Protein AF-A0A9D6DYD3-F1 (afdb_monomer)

Foldseek 3Di:
DPPPPPVVVVVVVVVVVVVVVVVVVVVVVVVVVVVVVVVVVVVVVQQVVQQVVLVVVVVVCVVVVPPPVQPDWDWDQDPPPDPDHWTKIKHKHWDPCQVVDPKTKIKIKMKIFGPVPTDIDIDIDIDIHDDPLQAQEEEAAQADPVPRHGNEQAFPAEGDGEAEYQAAHHFEADPPDPTQGYAYAAAYEYLAQYHHYPPDDDPDQVSQCSHYVVTPVSYYYNDDDDDDDPWCVVLVCQQQVPPDDDPDFDWDFHDDVQAGRHAIEGEEEWAWEWEADPNWIWIWIADPNWTWIWTQDVPQQKIWIDTPPDDIRIHHHDHPQRHEYQAENPEYAYEDDDEHEYYYTPPYYYDHDYHYNDPRYHYDD

pLDDT: mean 86.19, std 13.67, range [32.03, 98.31]

Mean predicted aligned error: 11.52 Å

Nearest PDB structures (foldseek):
  6yft-assembly1_AA  TM=3.800E-01  e=4.362E-01  Wenzhou levi-like virus 1
  3r0q-assembly1_C  TM=5.651E-01  e=3.932E+00  Arabidopsis thaliana
  3oml-assembly1_A  TM=2.663E-01  e=8.046E+00  Drosophila melanogaster

Structure (mmCIF, N/CA/C/O backbone):
data_AF-A0A9D6DYD3-F1
#
_entry.id   AF-A0A9D6DYD3-F1
#
loop_
_atom_site.group_PDB
_atom_site.id
_atom_site.type_symbol
_atom_site.label_atom_id
_atom_site.label_alt_id
_atom_site.label_comp_id
_atom_site.label_asym_id
_atom_site.label_entity_id
_atom_site.label_seq_id
_atom_site.pdbx_PDB_ins_code
_atom_site.Cartn_x
_atom_site.Cartn_y
_atom_site.Cartn_z
_atom_site.occupancy
_atom_site.B_iso_or_equiv
_atom_site.auth_seq_id
_atom_site.auth_comp_id
_atom_site.auth_asym_id
_atom_site.auth_atom_id
_atom_site.pdbx_PDB_model_num
ATOM 1 N N . MET A 1 1 ? 63.081 -18.145 -78.592 1.00 51.84 1 MET A N 1
ATOM 2 C CA . MET A 1 1 ? 61.707 -18.205 -78.031 1.00 51.84 1 MET A CA 1
ATOM 3 C C . MET A 1 1 ? 61.494 -17.447 -76.698 1.00 51.84 1 MET A C 1
ATOM 5 O O . MET A 1 1 ? 60.488 -17.672 -76.048 1.00 51.84 1 MET A O 1
ATOM 9 N N . ARG A 1 2 ? 62.343 -16.480 -76.288 1.00 52.31 2 ARG A N 1
ATOM 10 C CA . ARG A 1 2 ? 62.168 -15.724 -75.015 1.00 52.31 2 ARG A CA 1
ATOM 11 C C . ARG A 1 2 ? 61.534 -14.319 -75.136 1.00 52.31 2 ARG A C 1
ATOM 13 O O . ARG A 1 2 ? 61.385 -13.642 -74.126 1.00 52.31 2 ARG A O 1
ATOM 20 N N . ARG A 1 3 ? 61.157 -13.859 -76.340 1.00 52.69 3 ARG A N 1
ATOM 21 C CA . ARG A 1 3 ? 60.608 -12.498 -76.565 1.00 52.69 3 ARG A CA 1
ATOM 22 C C . ARG A 1 3 ? 59.071 -12.407 -76.628 1.00 52.69 3 ARG A C 1
ATOM 24 O O . ARG A 1 3 ? 58.560 -11.306 -76.489 1.00 52.69 3 ARG A O 1
ATOM 31 N N . ALA A 1 4 ? 58.341 -13.521 -76.747 1.00 56.47 4 ALA A N 1
ATOM 32 C CA . ALA A 1 4 ? 56.879 -13.506 -76.918 1.00 56.47 4 ALA A CA 1
ATOM 33 C C . ALA A 1 4 ? 56.065 -13.385 -75.606 1.00 56.47 4 ALA A C 1
ATOM 35 O O . ALA A 1 4 ? 54.908 -12.991 -75.648 1.00 56.47 4 ALA A O 1
ATOM 36 N N . ASN A 1 5 ? 56.666 -13.633 -74.432 1.00 57.38 5 ASN A N 1
ATOM 37 C CA . ASN A 1 5 ? 55.932 -13.667 -73.151 1.00 57.38 5 ASN A CA 1
ATOM 38 C C . ASN A 1 5 ? 55.991 -12.358 -72.337 1.00 57.38 5 ASN A C 1
ATOM 40 O O . ASN A 1 5 ? 55.500 -12.314 -71.214 1.00 57.38 5 ASN A O 1
ATOM 44 N N . ARG A 1 6 ? 56.607 -11.284 -72.856 1.00 64.19 6 ARG A N 1
ATOM 45 C CA . ARG A 1 6 ? 56.750 -10.017 -72.105 1.00 64.19 6 ARG A CA 1
ATOM 46 C C . ARG A 1 6 ? 55.522 -9.099 -72.194 1.00 64.19 6 ARG A C 1
ATOM 48 O O . ARG A 1 6 ? 55.329 -8.290 -71.298 1.00 64.19 6 ARG A O 1
ATOM 55 N N . GLY A 1 7 ? 54.682 -9.244 -73.224 1.00 74.00 7 GLY A N 1
ATOM 56 C CA . GLY A 1 7 ? 53.464 -8.435 -73.393 1.00 74.00 7 GLY A CA 1
ATOM 57 C C . GLY A 1 7 ? 52.257 -8.935 -72.590 1.00 74.00 7 GLY A C 1
ATOM 58 O O . GLY A 1 7 ? 51.446 -8.134 -72.135 1.00 74.00 7 GLY A O 1
ATOM 59 N N . SER A 1 8 ? 52.153 -10.248 -72.352 1.00 86.06 8 SER A N 1
ATOM 60 C CA . SER A 1 8 ? 51.025 -10.827 -71.610 1.00 86.06 8 SER A CA 1
ATOM 61 C C . SER A 1 8 ? 51.066 -10.489 -70.118 1.00 86.06 8 SER A C 1
ATOM 63 O O . SER A 1 8 ? 50.013 -10.267 -69.529 1.00 86.06 8 SER A O 1
ATOM 65 N N . ALA A 1 9 ? 52.253 -10.378 -69.511 1.00 86.00 9 ALA A N 1
ATOM 66 C CA . ALA A 1 9 ? 52.404 -10.056 -68.089 1.00 86.00 9 ALA A CA 1
ATOM 67 C C . ALA A 1 9 ? 51.762 -8.707 -67.705 1.00 86.00 9 ALA A C 1
ATOM 69 O O . ALA A 1 9 ? 51.081 -8.620 -66.685 1.00 86.00 9 ALA A O 1
ATOM 70 N N . LEU A 1 10 ? 51.907 -7.682 -68.556 1.00 87.38 10 LEU A N 1
ATOM 71 C CA . LEU A 1 10 ? 51.294 -6.367 -68.347 1.00 87.38 10 LEU A CA 1
ATOM 72 C C . LEU A 1 10 ? 49.760 -6.458 -68.356 1.00 87.38 10 LEU A C 1
ATOM 74 O O . LEU A 1 10 ? 49.106 -5.938 -67.455 1.00 87.38 10 LEU A O 1
ATOM 78 N N . LEU A 1 11 ? 49.183 -7.169 -69.329 1.00 90.94 11 LEU A N 1
ATOM 79 C CA . LEU A 1 11 ? 47.730 -7.334 -69.437 1.00 90.94 11 LEU A CA 1
ATOM 80 C C . LEU A 1 11 ? 47.145 -8.074 -68.229 1.00 90.94 11 LEU A C 1
ATOM 82 O O . LEU A 1 11 ? 46.132 -7.642 -67.689 1.00 90.94 11 LEU A O 1
ATOM 86 N N . HIS A 1 12 ? 47.809 -9.132 -67.754 1.00 92.81 12 HIS A N 1
ATOM 87 C CA . HIS A 1 12 ? 47.370 -9.848 -66.553 1.00 92.81 12 HIS A CA 1
ATOM 88 C C . HIS A 1 12 ? 47.470 -8.963 -65.304 1.00 92.81 12 HIS A C 1
ATOM 90 O O . HIS A 1 12 ? 46.555 -8.975 -64.485 1.00 92.81 12 HIS A O 1
ATOM 96 N N . SER A 1 13 ? 48.525 -8.146 -65.177 1.00 94.56 13 SER A N 1
ATOM 97 C CA . SER A 1 13 ? 48.641 -7.199 -64.060 1.00 94.56 13 SER A CA 1
ATOM 98 C C . SER A 1 13 ? 47.564 -6.110 -64.082 1.00 94.56 13 SER A C 1
ATOM 100 O O . SER A 1 13 ? 47.011 -5.795 -63.034 1.00 94.56 13 SER A O 1
ATOM 102 N N . LEU A 1 14 ? 47.206 -5.585 -65.260 1.00 95.69 14 LEU A N 1
ATOM 103 C CA . LEU A 1 14 ? 46.142 -4.586 -65.405 1.00 95.69 14 LEU A CA 1
ATOM 104 C C . LEU A 1 14 ? 44.760 -5.174 -65.110 1.00 95.69 14 LEU A C 1
ATOM 106 O O . LEU A 1 14 ? 43.967 -4.537 -64.421 1.00 95.69 14 LEU A O 1
ATOM 110 N N . LEU A 1 15 ? 44.482 -6.396 -65.577 1.00 96.44 15 LEU A N 1
ATOM 111 C CA . LEU A 1 15 ? 43.237 -7.102 -65.264 1.00 96.44 15 LEU A CA 1
ATOM 112 C C . LEU A 1 15 ? 43.120 -7.400 -63.766 1.00 96.44 15 LEU A C 1
ATOM 114 O O . LEU A 1 15 ? 42.065 -7.169 -63.181 1.00 96.44 15 LEU A O 1
ATOM 118 N N . LEU A 1 16 ? 44.204 -7.860 -63.135 1.00 96.94 16 LEU A N 1
ATOM 119 C CA . LEU A 1 16 ? 44.228 -8.134 -61.699 1.00 96.94 16 LEU A CA 1
ATOM 120 C C . LEU A 1 16 ? 44.066 -6.849 -60.876 1.00 96.94 16 LEU A C 1
ATOM 122 O O . LEU A 1 16 ? 43.304 -6.839 -59.913 1.00 96.94 16 LEU A O 1
ATOM 126 N N . LEU A 1 17 ? 44.715 -5.753 -61.280 1.00 97.81 17 LEU A N 1
ATOM 127 C CA . LEU A 1 17 ? 44.546 -4.446 -60.645 1.00 97.81 17 LEU A CA 1
ATOM 128 C C . LEU A 1 17 ? 43.106 -3.934 -60.792 1.00 97.81 17 LEU A C 1
ATOM 130 O O . LEU A 1 17 ? 42.517 -3.480 -59.815 1.00 97.81 17 LEU A O 1
ATOM 134 N N . GLY A 1 18 ? 42.519 -4.049 -61.986 1.00 97.56 18 GLY A N 1
ATOM 135 C CA . GLY A 1 18 ? 41.127 -3.677 -62.238 1.00 97.56 18 GLY A CA 1
ATOM 136 C C . GLY A 1 18 ? 40.142 -4.490 -61.396 1.00 97.56 18 GLY A C 1
ATOM 137 O O . GLY A 1 18 ? 39.242 -3.919 -60.783 1.00 97.56 18 GLY A O 1
ATOM 138 N N . ALA A 1 19 ? 40.349 -5.806 -61.291 1.00 97.00 19 ALA A N 1
ATOM 139 C CA . ALA A 1 19 ? 39.544 -6.674 -60.436 1.00 97.00 19 ALA A CA 1
ATOM 140 C C . ALA A 1 19 ? 39.676 -6.298 -58.950 1.00 97.00 19 ALA A C 1
ATOM 142 O O . ALA A 1 19 ? 38.674 -6.216 -58.243 1.00 97.00 19 ALA A O 1
ATOM 143 N N . LEU A 1 20 ? 40.891 -6.001 -58.480 1.00 97.75 20 LEU A N 1
ATOM 144 C CA . LEU A 1 20 ? 41.142 -5.609 -57.092 1.00 97.75 20 LEU A CA 1
ATOM 145 C C . LEU A 1 20 ? 40.510 -4.250 -56.752 1.00 97.75 20 LEU A C 1
ATOM 147 O O . LEU A 1 20 ? 39.930 -4.093 -55.675 1.00 97.75 20 LEU A O 1
ATOM 151 N N . LEU A 1 21 ? 40.546 -3.292 -57.681 1.00 98.00 21 LEU A N 1
ATOM 152 C CA . LEU A 1 21 ? 39.842 -2.014 -57.547 1.00 98.00 21 LEU A CA 1
ATOM 153 C C . LEU A 1 21 ? 38.321 -2.209 -57.505 1.00 98.00 21 LEU A C 1
ATOM 155 O O . LEU A 1 21 ? 37.663 -1.612 -56.655 1.00 98.00 21 LEU A O 1
ATOM 159 N N . ALA A 1 22 ? 37.766 -3.073 -58.359 1.00 97.00 22 ALA A N 1
ATOM 160 C CA . ALA A 1 22 ? 36.333 -3.368 -58.370 1.00 97.00 22 ALA A CA 1
ATOM 161 C C . ALA A 1 22 ? 35.865 -4.026 -57.061 1.00 97.00 22 ALA A C 1
ATOM 163 O O . ALA A 1 22 ? 34.848 -3.617 -56.502 1.00 97.00 22 ALA A O 1
ATOM 164 N N . VAL A 1 23 ? 36.630 -4.987 -56.528 1.00 97.62 23 VAL A N 1
ATOM 165 C CA . VAL A 1 23 ? 36.341 -5.616 -55.227 1.00 97.62 23 VAL A CA 1
ATOM 166 C C . VAL A 1 23 ? 36.430 -4.593 -54.096 1.00 97.62 23 VAL A C 1
ATOM 168 O O . VAL A 1 23 ? 35.541 -4.549 -53.252 1.00 97.62 23 VAL A O 1
ATOM 171 N N . THR A 1 24 ? 37.448 -3.727 -54.100 1.00 97.19 24 THR A N 1
ATOM 172 C CA . THR A 1 24 ? 37.604 -2.668 -53.085 1.00 97.19 24 THR A CA 1
ATOM 173 C C . THR A 1 24 ? 36.451 -1.660 -53.130 1.00 97.19 24 THR A C 1
ATOM 175 O O . THR A 1 24 ? 35.945 -1.242 -52.092 1.00 97.19 24 THR A O 1
ATOM 178 N N . ALA A 1 25 ? 35.990 -1.285 -54.326 1.00 96.88 25 ALA A N 1
ATOM 179 C CA . ALA A 1 25 ? 34.830 -0.412 -54.481 1.00 96.88 25 ALA A CA 1
ATOM 180 C C . ALA A 1 25 ? 33.539 -1.093 -53.994 1.00 96.88 25 ALA A C 1
ATOM 182 O O . ALA A 1 25 ? 32.741 -0.464 -53.299 1.00 96.88 25 ALA A O 1
ATOM 183 N N . ALA A 1 26 ? 33.356 -2.380 -54.305 1.00 96.56 26 ALA A N 1
ATOM 184 C CA . ALA A 1 26 ? 32.200 -3.156 -53.865 1.00 96.56 26 ALA A CA 1
ATOM 185 C C . ALA A 1 26 ? 32.157 -3.326 -52.337 1.00 96.56 26 ALA A C 1
ATOM 187 O O . ALA A 1 26 ? 31.097 -3.157 -51.737 1.00 96.56 26 ALA A O 1
ATOM 188 N N . THR A 1 27 ? 33.291 -3.597 -51.682 1.00 96.38 27 THR A N 1
ATOM 189 C CA . THR A 1 27 ? 33.343 -3.699 -50.214 1.00 96.38 27 THR A CA 1
ATOM 190 C C . THR A 1 27 ? 33.077 -2.352 -49.549 1.00 96.38 27 THR A C 1
ATOM 192 O O . THR A 1 27 ? 32.283 -2.286 -48.611 1.00 96.38 27 THR A O 1
ATOM 195 N N . LEU A 1 28 ? 33.650 -1.258 -50.062 1.00 96.19 28 LEU A N 1
ATOM 196 C CA . LEU A 1 28 ? 33.387 0.088 -49.543 1.00 96.19 28 LEU A CA 1
ATOM 197 C C . LEU A 1 28 ? 31.901 0.470 -49.672 1.00 96.19 28 LEU A C 1
ATOM 199 O O . LEU A 1 28 ? 31.337 1.071 -48.755 1.00 96.19 28 LEU A O 1
ATOM 203 N N . ALA A 1 29 ? 31.261 0.075 -50.777 1.00 94.25 29 ALA A N 1
ATOM 204 C CA . ALA A 1 29 ? 29.841 0.313 -51.019 1.00 94.25 29 ALA A CA 1
ATOM 205 C C . ALA A 1 29 ? 28.920 -0.411 -50.019 1.00 94.25 29 ALA A C 1
ATOM 207 O O . ALA A 1 29 ? 27.820 0.075 -49.768 1.00 94.25 29 ALA A O 1
ATOM 208 N N . VAL A 1 30 ? 29.361 -1.522 -49.416 1.00 95.94 30 VAL A N 1
ATOM 209 C CA . VAL A 1 30 ? 28.610 -2.257 -48.377 1.00 95.94 30 VAL A CA 1
ATOM 210 C C . VAL A 1 30 ? 28.913 -1.722 -46.972 1.00 95.94 30 VAL A C 1
ATOM 212 O O . VAL A 1 30 ? 27.997 -1.505 -46.177 1.00 95.94 30 VAL A O 1
ATOM 215 N N . VAL A 1 31 ? 30.181 -1.419 -46.678 1.00 96.69 31 VAL A N 1
ATOM 216 C CA . VAL A 1 31 ? 30.627 -0.992 -45.338 1.00 96.69 31 VAL A CA 1
ATOM 217 C C . VAL A 1 31 ? 30.031 0.357 -44.921 1.00 96.69 31 VAL A C 1
ATOM 219 O O . VAL A 1 31 ? 29.711 0.563 -43.747 1.00 96.69 31 VAL A O 1
ATOM 222 N N . VAL A 1 32 ? 29.869 1.303 -45.852 1.00 94.62 32 VAL A N 1
ATOM 223 C CA . VAL A 1 32 ? 29.340 2.641 -45.527 1.00 94.62 32 VAL A CA 1
ATOM 224 C C . VAL A 1 32 ? 27.874 2.579 -45.050 1.00 94.62 32 VAL A C 1
ATOM 226 O O . VAL A 1 32 ? 27.593 3.092 -43.960 1.00 94.62 32 VAL A O 1
ATOM 229 N N . PRO A 1 33 ? 26.934 1.933 -45.774 1.00 95.69 33 PRO A N 1
ATOM 230 C CA . PRO A 1 33 ? 25.573 1.707 -45.287 1.00 95.69 33 PRO A CA 1
ATOM 231 C C . PRO A 1 33 ? 25.506 0.949 -43.961 1.00 95.69 33 PRO A C 1
ATOM 233 O O . PRO A 1 33 ? 24.749 1.366 -43.083 1.00 95.69 33 PRO A O 1
ATOM 236 N N . GLU A 1 34 ? 26.311 -0.104 -43.783 1.00 95.88 34 GLU A N 1
ATOM 237 C CA . GLU A 1 34 ? 26.362 -0.867 -42.528 1.00 95.88 34 GLU A CA 1
ATOM 238 C C . GLU A 1 34 ? 26.787 0.013 -41.355 1.00 95.88 34 GLU A C 1
ATOM 240 O O . GLU A 1 34 ? 26.131 0.022 -40.313 1.00 95.88 34 GLU A O 1
ATOM 245 N N . ARG A 1 35 ? 27.823 0.843 -41.529 1.00 94.38 35 ARG A N 1
ATOM 246 C CA . ARG A 1 35 ? 28.245 1.796 -40.497 1.00 94.38 35 ARG A CA 1
ATOM 247 C C . ARG A 1 35 ? 27.122 2.768 -40.143 1.00 94.38 35 ARG A C 1
ATOM 249 O O . ARG A 1 35 ? 26.887 3.011 -38.960 1.00 94.38 35 ARG A O 1
ATOM 256 N N . HIS A 1 36 ? 26.419 3.318 -41.132 1.00 93.25 36 HIS A N 1
ATOM 257 C CA . HIS A 1 36 ? 25.292 4.220 -40.883 1.00 93.25 36 HIS A CA 1
ATOM 258 C C . HIS A 1 36 ? 24.098 3.519 -40.237 1.00 93.25 36 HIS A C 1
ATOM 260 O O . HIS A 1 36 ? 23.377 4.149 -39.462 1.00 93.25 36 HIS A O 1
ATOM 266 N N . PHE A 1 37 ? 23.863 2.248 -40.557 1.00 94.88 37 PHE A N 1
ATOM 267 C CA . PHE A 1 37 ? 22.837 1.432 -39.921 1.00 94.88 37 PHE A CA 1
ATOM 268 C C . PHE A 1 37 ? 23.185 1.183 -38.452 1.00 94.88 37 PHE A C 1
ATOM 270 O O . PHE A 1 37 ? 22.401 1.544 -37.579 1.00 94.88 37 PHE A O 1
ATOM 277 N N . VAL A 1 38 ? 24.403 0.710 -38.166 1.00 95.31 38 VAL A N 1
ATOM 278 C CA . VAL A 1 38 ? 24.894 0.474 -36.799 1.00 95.31 38 VAL A CA 1
ATOM 279 C C . VAL A 1 38 ? 24.897 1.765 -35.978 1.00 95.31 38 VAL A C 1
ATOM 281 O O . VAL A 1 38 ? 24.503 1.759 -34.814 1.00 95.31 38 VAL A O 1
ATOM 284 N N . GLN A 1 39 ? 25.305 2.896 -36.559 1.00 93.31 39 GLN A N 1
ATOM 285 C CA . GLN A 1 39 ? 25.253 4.194 -35.877 1.00 93.31 39 GLN A CA 1
ATOM 2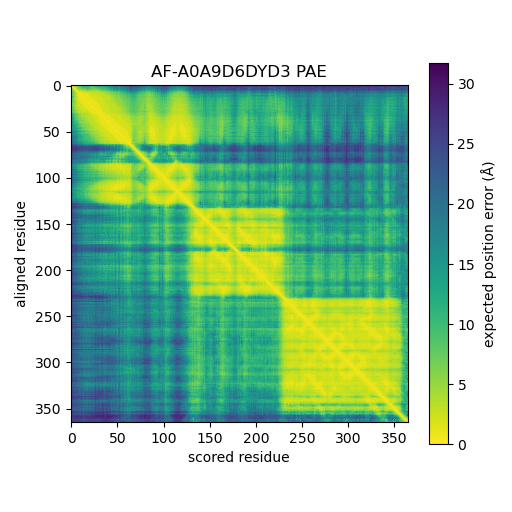86 C C . GLN A 1 39 ? 23.817 4.627 -35.563 1.00 93.31 39 GLN A C 1
ATOM 288 O O . GLN A 1 39 ? 23.559 5.097 -34.456 1.00 93.31 39 GLN A O 1
ATOM 293 N N . ARG A 1 40 ? 22.879 4.447 -36.502 1.00 94.69 40 ARG A N 1
ATOM 294 C CA . ARG A 1 40 ? 21.458 4.746 -36.277 1.00 94.69 40 ARG A CA 1
ATOM 295 C C . ARG A 1 40 ? 20.850 3.836 -35.219 1.00 94.69 40 ARG A C 1
ATOM 297 O O . ARG A 1 40 ? 20.148 4.331 -34.347 1.00 94.69 40 ARG A O 1
ATOM 304 N N . GLU A 1 41 ? 21.161 2.547 -35.246 1.00 95.69 41 GLU A N 1
ATOM 305 C CA . GLU A 1 41 ? 20.684 1.591 -34.250 1.00 95.69 41 GLU A CA 1
ATOM 306 C C . GLU A 1 41 ? 21.226 1.925 -32.853 1.00 95.69 41 GLU A C 1
ATOM 308 O O . GLU A 1 41 ? 20.461 1.981 -31.889 1.00 95.69 41 GLU A O 1
ATOM 313 N N . ARG A 1 42 ? 22.524 2.239 -32.740 1.00 94.31 42 ARG A N 1
ATOM 314 C CA . ARG A 1 42 ? 23.128 2.705 -31.481 1.00 94.31 42 ARG A CA 1
ATOM 315 C C . ARG A 1 42 ? 22.459 3.981 -30.973 1.00 94.31 42 ARG A C 1
ATOM 317 O O . ARG A 1 42 ? 22.111 4.039 -29.798 1.00 94.31 42 ARG A O 1
ATOM 324 N N . ALA A 1 43 ? 22.226 4.967 -31.841 1.00 93.75 43 ALA A N 1
ATOM 325 C CA . ALA A 1 43 ? 21.549 6.211 -31.471 1.00 93.75 43 ALA A CA 1
ATOM 326 C C . ALA A 1 43 ? 20.084 5.981 -31.049 1.00 93.75 43 ALA A C 1
ATOM 328 O O . ALA A 1 43 ? 19.610 6.580 -30.085 1.00 93.75 43 ALA A O 1
ATOM 329 N N . GLN A 1 44 ? 19.369 5.071 -31.715 1.00 94.81 44 GLN A N 1
ATOM 330 C CA . GLN A 1 44 ? 18.003 4.698 -31.345 1.00 94.81 44 GLN A CA 1
ATOM 331 C C . GLN A 1 44 ? 17.944 3.990 -29.989 1.00 94.81 44 GLN A C 1
ATOM 333 O O . GLN A 1 44 ? 17.089 4.337 -29.175 1.00 94.81 44 GLN A O 1
ATOM 338 N N . ARG A 1 45 ? 18.853 3.045 -29.716 1.00 95.06 45 ARG A N 1
ATOM 339 C CA . ARG A 1 45 ? 18.960 2.395 -28.398 1.00 95.06 45 ARG A CA 1
ATOM 340 C C . ARG A 1 45 ? 19.320 3.409 -27.310 1.00 95.06 45 ARG A C 1
ATOM 342 O O . ARG A 1 45 ? 18.679 3.426 -26.269 1.00 95.06 45 ARG A O 1
ATOM 349 N N . ALA A 1 46 ? 20.267 4.307 -27.580 1.00 93.12 46 ALA A N 1
ATOM 350 C CA . ALA A 1 46 ? 20.630 5.395 -26.673 1.00 93.12 46 ALA A CA 1
ATOM 351 C C . ALA A 1 46 ? 19.426 6.287 -26.319 1.00 93.12 46 ALA A C 1
ATOM 353 O O . ALA A 1 46 ? 19.114 6.460 -25.144 1.00 93.12 46 ALA A O 1
ATOM 354 N N . SER A 1 47 ? 18.698 6.790 -27.323 1.00 94.75 47 SER A N 1
ATOM 355 C CA . SER A 1 47 ? 17.496 7.611 -27.095 1.00 94.75 47 SER A CA 1
ATOM 356 C C . SER A 1 47 ? 16.379 6.852 -26.361 1.00 94.75 47 SER A C 1
ATOM 358 O O . SER A 1 47 ? 15.671 7.446 -25.552 1.00 94.75 47 SER A O 1
ATOM 360 N N . PHE A 1 48 ? 16.245 5.537 -26.591 1.00 96.06 48 PHE A N 1
ATOM 361 C CA . PHE A 1 48 ? 15.320 4.681 -25.845 1.00 96.06 48 PHE A CA 1
ATOM 362 C C . PHE A 1 48 ? 15.683 4.620 -24.360 1.00 96.06 48 PHE A C 1
ATOM 364 O O . PHE A 1 48 ? 14.807 4.816 -23.525 1.00 96.06 48 PHE A O 1
ATOM 371 N N . HIS A 1 49 ? 16.955 4.382 -24.028 1.00 93.06 49 HIS A N 1
ATOM 372 C CA . HIS A 1 49 ? 17.400 4.328 -22.636 1.00 93.06 49 HIS A CA 1
ATOM 373 C C . HIS A 1 49 ? 17.233 5.675 -21.927 1.00 93.06 49 HIS A C 1
ATOM 375 O O . HIS A 1 49 ? 16.725 5.693 -20.813 1.00 93.06 49 HIS A O 1
ATOM 381 N N . LEU A 1 50 ? 17.543 6.796 -22.592 1.00 92.94 50 LEU A N 1
ATOM 382 C CA . LEU A 1 50 ? 17.278 8.138 -22.052 1.00 92.94 50 LEU A CA 1
ATOM 383 C C . LEU A 1 50 ? 15.787 8.336 -21.736 1.00 92.94 50 LEU A C 1
ATOM 385 O O . LEU A 1 50 ? 15.434 8.800 -20.653 1.00 92.94 50 LEU A O 1
ATOM 389 N N . ALA A 1 51 ? 14.901 7.940 -22.656 1.00 94.69 51 ALA A N 1
ATOM 390 C CA . ALA A 1 51 ? 13.460 8.018 -22.438 1.00 94.69 51 ALA A CA 1
ATOM 391 C C . ALA A 1 51 ? 13.004 7.099 -21.290 1.00 94.69 51 ALA A C 1
ATOM 393 O O . ALA A 1 51 ? 12.213 7.521 -20.447 1.00 94.69 51 ALA A O 1
ATOM 394 N N . TRP A 1 52 ? 13.521 5.868 -21.225 1.00 94.44 52 TRP A N 1
ATOM 395 C CA . TRP A 1 52 ? 13.204 4.905 -20.167 1.00 94.44 52 TRP A CA 1
ATOM 396 C C . TRP A 1 52 ? 13.599 5.439 -18.794 1.00 94.44 52 TRP A C 1
ATOM 398 O O . TRP A 1 52 ? 12.789 5.449 -17.875 1.00 94.44 52 TRP A O 1
ATOM 408 N N . SER A 1 53 ? 14.806 5.978 -18.662 1.00 90.62 53 SER A N 1
ATOM 409 C CA . SER A 1 53 ? 15.259 6.556 -17.402 1.00 90.62 53 SER A CA 1
ATOM 410 C C . SER A 1 53 ? 14.446 7.782 -16.980 1.00 90.62 53 SER A C 1
ATOM 412 O O . SER A 1 53 ? 14.253 7.999 -15.786 1.00 90.62 53 SER A O 1
ATOM 414 N N . GLY A 1 54 ? 13.909 8.551 -17.932 1.00 89.62 54 GLY A N 1
ATOM 415 C CA . GLY A 1 54 ? 12.930 9.591 -17.621 1.00 89.62 54 GLY A CA 1
ATOM 416 C C . GLY A 1 54 ? 11.600 9.042 -17.094 1.00 89.62 54 GLY A C 1
ATOM 417 O O . GLY A 1 54 ? 11.030 9.638 -16.181 1.00 89.62 54 GLY A O 1
ATOM 418 N N . LEU A 1 55 ? 11.131 7.889 -17.596 1.00 91.38 55 LEU A N 1
ATOM 419 C CA . LEU A 1 55 ? 9.956 7.204 -17.038 1.00 91.38 55 LEU A CA 1
ATOM 420 C C . LEU A 1 55 ? 10.218 6.717 -15.610 1.00 91.38 55 LEU A C 1
ATOM 422 O O . LEU A 1 55 ? 9.404 7.002 -14.740 1.00 91.38 55 LEU A O 1
ATOM 426 N N . GLU A 1 56 ? 11.354 6.063 -15.359 1.00 88.06 56 GLU A N 1
ATOM 427 C CA . GLU A 1 56 ? 11.767 5.610 -14.017 1.00 88.06 56 GLU A CA 1
ATOM 428 C C . GLU A 1 56 ? 11.854 6.785 -13.033 1.00 88.06 56 GLU A C 1
ATOM 430 O O . GLU A 1 56 ? 11.314 6.738 -11.930 1.00 88.06 56 GLU A O 1
ATOM 435 N N . GLY A 1 57 ? 12.467 7.897 -13.452 1.00 84.56 57 GLY A N 1
ATOM 436 C CA . GLY A 1 57 ? 12.543 9.111 -12.639 1.00 84.56 57 GLY A CA 1
ATOM 437 C C . GLY A 1 57 ? 11.174 9.742 -12.359 1.00 84.56 57 GLY A C 1
ATOM 438 O O . GLY A 1 57 ? 10.959 10.278 -11.269 1.00 84.56 57 GLY A O 1
ATOM 439 N N . GLY A 1 58 ? 10.249 9.678 -13.323 1.00 84.19 58 GLY A N 1
ATOM 440 C CA . GLY A 1 58 ? 8.860 10.107 -13.151 1.00 84.19 58 GLY A CA 1
ATOM 441 C C . GLY A 1 58 ? 8.076 9.196 -12.204 1.00 84.19 58 GLY A C 1
ATOM 442 O O . GLY A 1 58 ? 7.359 9.698 -11.339 1.00 84.19 58 GLY A O 1
ATOM 443 N N . LEU A 1 59 ? 8.253 7.877 -12.320 1.00 85.69 59 LEU A N 1
ATOM 444 C CA . LEU A 1 59 ? 7.638 6.880 -11.443 1.00 85.69 59 LEU A CA 1
ATOM 445 C C . LEU A 1 59 ? 8.123 7.050 -10.001 1.00 85.69 59 LEU A C 1
ATOM 447 O O . LEU A 1 59 ? 7.307 7.223 -9.102 1.00 85.69 59 LEU A O 1
ATOM 451 N N . TYR A 1 60 ? 9.435 7.138 -9.791 1.00 80.44 60 TYR A N 1
ATOM 452 C CA . TYR A 1 60 ? 10.017 7.389 -8.473 1.00 80.44 60 TYR A CA 1
ATOM 453 C C . TYR A 1 60 ? 9.494 8.687 -7.833 1.00 80.44 60 TYR A C 1
ATOM 455 O O . TYR A 1 60 ? 9.267 8.769 -6.624 1.00 80.44 60 TYR A O 1
ATOM 463 N N . ALA A 1 61 ? 9.291 9.738 -8.633 1.00 75.38 61 ALA A N 1
ATOM 464 C CA . ALA A 1 61 ? 8.735 10.989 -8.129 1.00 75.38 61 ALA A CA 1
ATOM 465 C C . ALA A 1 61 ? 7.264 10.850 -7.699 1.00 75.38 61 ALA A C 1
ATOM 467 O O . ALA A 1 61 ? 6.892 11.438 -6.680 1.00 75.38 61 ALA A O 1
ATOM 468 N N . LEU A 1 62 ? 6.466 10.063 -8.436 1.00 77.19 62 LEU A N 1
ATOM 469 C CA . LEU A 1 62 ? 5.099 9.698 -8.051 1.00 77.19 62 LEU A CA 1
ATOM 470 C C . LEU A 1 62 ? 5.078 8.886 -6.750 1.00 77.19 62 LEU A C 1
ATOM 472 O O . LEU A 1 62 ? 4.306 9.207 -5.851 1.00 77.19 62 LEU A O 1
ATOM 476 N N . GLU A 1 63 ? 5.956 7.891 -6.613 1.00 72.62 63 GLU A N 1
ATOM 477 C CA . GLU A 1 63 ? 6.062 7.052 -5.408 1.00 72.62 63 GLU A CA 1
ATOM 478 C C . GLU A 1 63 ? 6.407 7.861 -4.154 1.00 72.62 63 GLU A C 1
ATOM 480 O O . GLU A 1 63 ? 5.884 7.602 -3.072 1.00 72.62 63 GLU A O 1
ATOM 485 N N . LYS A 1 64 ? 7.259 8.885 -4.280 1.00 68.12 64 LYS A N 1
ATOM 486 C CA . LYS A 1 64 ? 7.640 9.755 -3.156 1.00 68.12 64 LYS A CA 1
ATOM 487 C C . LYS A 1 64 ? 6.584 10.796 -2.782 1.00 68.12 64 LYS A C 1
ATOM 489 O O . LYS A 1 64 ? 6.875 11.647 -1.943 1.00 68.12 64 LYS A O 1
ATOM 494 N N . GLY A 1 65 ? 5.406 10.780 -3.413 1.00 62.47 65 GLY A N 1
ATOM 495 C CA . GLY A 1 65 ? 4.324 11.728 -3.133 1.00 62.47 65 GLY A CA 1
ATOM 496 C C . GLY A 1 65 ? 4.718 13.189 -3.360 1.00 62.47 65 GLY A C 1
ATOM 497 O O . GLY A 1 65 ? 4.047 14.097 -2.871 1.00 62.47 65 GLY A O 1
ATOM 498 N N . LYS A 1 66 ? 5.823 13.445 -4.077 1.00 57.06 66 LYS A N 1
ATOM 499 C CA . LYS A 1 66 ? 6.212 14.814 -4.397 1.00 57.06 66 LYS A CA 1
ATOM 500 C C . LYS A 1 66 ? 5.157 15.363 -5.348 1.00 57.06 66 LYS A C 1
ATOM 502 O O . LYS A 1 66 ? 4.799 14.655 -6.291 1.00 57.06 66 LYS A O 1
ATOM 507 N N . PRO A 1 67 ? 4.678 16.602 -5.147 1.00 49.94 67 PRO A N 1
ATOM 508 C CA . PRO A 1 67 ? 3.797 17.236 -6.107 1.00 49.94 67 PRO A CA 1
ATOM 509 C C . PRO A 1 67 ? 4.590 17.410 -7.402 1.00 49.94 67 PRO A C 1
ATOM 511 O O . PRO A 1 67 ? 5.339 18.369 -7.577 1.00 49.94 67 PRO A O 1
ATOM 514 N N . PHE A 1 68 ? 4.484 16.437 -8.303 1.00 49.09 68 PHE A N 1
ATOM 515 C CA . PHE A 1 68 ? 4.783 16.677 -9.698 1.00 49.09 68 PHE A CA 1
ATOM 516 C C . PHE A 1 68 ? 3.769 17.738 -10.122 1.00 49.09 68 PHE A C 1
ATOM 518 O O . PHE A 1 68 ? 2.578 17.536 -9.869 1.00 49.09 68 PHE A O 1
ATOM 525 N N . PRO A 1 69 ? 4.188 18.882 -10.681 1.00 53.53 69 PRO A N 1
ATOM 526 C CA . PRO A 1 69 ? 3.224 19.842 -11.187 1.00 53.53 69 PRO A CA 1
ATOM 527 C C . PRO A 1 69 ? 2.386 19.110 -12.239 1.00 53.53 69 PRO A C 1
ATOM 529 O O . PRO A 1 69 ? 2.885 18.759 -13.303 1.00 53.53 69 PRO A O 1
ATOM 532 N N . LEU A 1 70 ? 1.120 18.830 -11.914 1.00 52.22 70 LEU A N 1
ATOM 533 C CA . LEU A 1 70 ? 0.187 18.016 -12.710 1.00 52.22 70 LEU A CA 1
ATOM 534 C C . LEU A 1 70 ? -0.174 18.651 -14.070 1.00 52.22 70 LEU A C 1
ATOM 536 O O . LEU A 1 70 ? -1.057 18.161 -14.770 1.00 52.22 70 LEU A O 1
ATOM 540 N N . ALA A 1 71 ? 0.509 19.730 -14.448 1.00 53.28 71 ALA A N 1
ATOM 541 C CA . ALA A 1 71 ? 0.301 20.478 -15.676 1.00 53.28 71 ALA A CA 1
ATOM 542 C C . ALA A 1 71 ? 1.601 20.856 -16.416 1.00 53.28 71 ALA A C 1
ATOM 544 O O . ALA A 1 71 ? 1.511 21.221 -17.585 1.00 53.28 71 ALA A O 1
ATOM 545 N N . ASP A 1 72 ? 2.789 20.718 -15.809 1.00 56.69 72 ASP A N 1
ATOM 546 C CA . ASP A 1 72 ? 4.040 21.198 -16.411 1.00 56.69 72 ASP A CA 1
ATOM 547 C C . ASP A 1 72 ? 5.014 20.045 -16.676 1.00 56.69 72 ASP A C 1
ATOM 549 O O . ASP A 1 72 ? 5.348 19.253 -15.791 1.00 56.69 72 ASP A O 1
ATOM 553 N N . ALA A 1 73 ? 5.491 19.945 -17.919 1.00 58.69 73 ALA A N 1
ATOM 554 C CA . ALA A 1 73 ? 6.578 19.040 -18.266 1.00 58.69 73 ALA A CA 1
ATOM 555 C C . ALA A 1 73 ? 7.836 19.433 -17.477 1.00 58.69 73 ALA A C 1
ATOM 557 O O . ALA A 1 73 ? 8.268 20.586 -17.506 1.00 58.69 73 ALA A O 1
ATOM 558 N N . VAL A 1 74 ? 8.438 18.473 -16.778 1.00 64.00 74 VAL A N 1
ATOM 559 C CA . VAL A 1 74 ? 9.684 18.691 -16.046 1.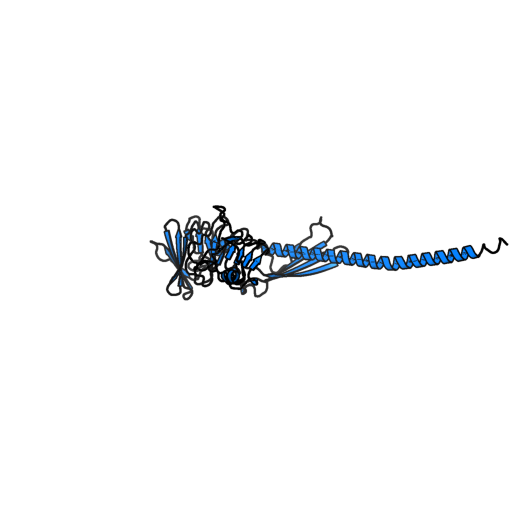00 64.00 74 VAL A CA 1
ATOM 560 C C . VAL A 1 74 ? 10.828 18.194 -16.921 1.00 64.00 74 VAL A C 1
ATOM 562 O O . VAL A 1 74 ? 11.069 16.992 -17.055 1.00 64.00 74 VAL A O 1
ATOM 565 N N . THR A 1 75 ? 11.560 19.130 -17.520 1.00 66.00 75 THR A N 1
ATOM 566 C CA . THR A 1 75 ? 12.813 18.829 -18.218 1.00 66.00 75 THR A CA 1
ATOM 567 C C . THR A 1 75 ? 13.912 18.609 -17.184 1.00 66.00 75 THR A C 1
ATOM 569 O O . THR A 1 75 ? 14.207 19.498 -16.382 1.00 66.00 75 THR A O 1
ATOM 572 N N . ARG A 1 76 ? 14.539 17.428 -17.186 1.00 67.25 76 ARG A N 1
ATOM 573 C CA . ARG A 1 76 ? 15.724 17.155 -16.362 1.00 67.25 76 ARG A CA 1
ATOM 574 C C . ARG A 1 76 ? 16.915 16.868 -17.259 1.00 67.25 76 ARG A C 1
ATOM 576 O O . ARG A 1 76 ? 16.846 16.065 -18.186 1.00 67.25 76 ARG A O 1
ATOM 583 N N . ALA A 1 77 ? 18.028 17.527 -16.960 1.00 63.16 77 ALA A N 1
ATOM 584 C CA . ALA A 1 77 ? 19.291 17.185 -17.586 1.00 63.16 77 ALA A CA 1
ATOM 585 C C . ALA A 1 77 ? 19.702 15.774 -17.141 1.00 63.16 77 ALA A C 1
ATOM 587 O O . ALA A 1 77 ? 19.625 15.439 -15.956 1.00 63.16 77 ALA A O 1
ATOM 588 N N . TRP A 1 78 ? 20.128 14.955 -18.102 1.00 61.09 78 TRP A N 1
ATOM 589 C CA . TRP A 1 78 ? 20.861 13.731 -17.802 1.00 61.09 78 TRP A CA 1
ATOM 590 C C . TRP A 1 78 ? 22.153 14.109 -17.058 1.00 61.09 78 TRP A C 1
ATOM 592 O O . TRP A 1 78 ? 22.687 15.193 -17.327 1.00 61.09 78 TRP A O 1
ATOM 602 N N . PRO A 1 79 ? 22.659 13.282 -16.126 1.00 69.38 79 PRO A N 1
ATOM 603 C CA . PRO A 1 79 ? 23.953 13.539 -15.504 1.00 69.38 79 PRO A CA 1
ATOM 604 C C . PRO A 1 79 ? 25.008 13.775 -16.590 1.00 69.38 79 PRO A C 1
ATOM 606 O O . PRO A 1 79 ? 25.126 12.980 -17.523 1.00 69.38 79 PRO A O 1
ATOM 609 N N . ALA A 1 80 ? 25.730 14.895 -16.503 1.00 59.47 80 ALA A N 1
ATOM 610 C CA . ALA A 1 80 ? 26.669 15.329 -17.544 1.00 59.47 80 ALA A CA 1
ATOM 611 C C . ALA A 1 80 ? 27.839 14.345 -17.749 1.00 59.47 80 ALA A C 1
ATOM 613 O O . ALA A 1 80 ? 28.548 14.407 -18.748 1.00 59.47 80 ALA A O 1
ATOM 614 N N . ASP A 1 81 ? 28.039 13.450 -16.790 1.00 67.94 81 ASP A N 1
ATOM 615 C CA . ASP A 1 81 ? 29.065 12.421 -16.705 1.00 67.94 81 ASP A CA 1
ATOM 616 C C . ASP A 1 81 ? 28.603 11.037 -17.197 1.00 67.94 81 ASP A C 1
ATOM 618 O O . ASP A 1 81 ? 29.430 10.137 -17.352 1.00 67.94 81 ASP A O 1
ATOM 622 N N . ALA A 1 82 ? 27.312 10.851 -17.489 1.00 64.56 82 ALA A N 1
ATOM 623 C CA . ALA A 1 82 ? 26.768 9.577 -17.942 1.00 64.56 82 ALA A CA 1
ATOM 624 C C . ALA A 1 82 ? 26.629 9.550 -19.479 1.00 64.56 82 ALA A C 1
ATOM 626 O O . ALA A 1 82 ? 25.683 10.125 -20.017 1.00 64.56 82 ALA A O 1
ATOM 627 N N . PRO A 1 83 ? 27.513 8.859 -20.226 1.00 69.00 83 PRO A N 1
ATOM 628 C CA . PRO A 1 83 ? 27.304 8.665 -21.654 1.00 69.00 83 PRO A CA 1
ATOM 629 C C . PRO A 1 83 ? 26.020 7.854 -21.905 1.00 69.00 83 PRO A C 1
ATOM 631 O O . PRO A 1 83 ? 25.734 6.911 -21.161 1.00 69.00 83 PRO A O 1
ATOM 634 N N . PRO A 1 84 ? 25.270 8.147 -22.981 1.00 73.44 84 PRO A N 1
ATOM 635 C CA . PRO A 1 84 ? 25.573 9.102 -24.052 1.00 73.44 84 PRO A CA 1
ATOM 636 C C . PRO A 1 84 ? 25.028 10.525 -23.805 1.00 73.44 84 PRO A C 1
ATOM 638 O O . PRO A 1 84 ? 23.980 10.682 -23.188 1.00 73.44 84 PRO A O 1
ATOM 641 N N . ASP A 1 85 ? 25.695 11.544 -24.370 1.00 84.44 85 ASP A N 1
ATOM 642 C CA . ASP A 1 85 ? 25.295 12.960 -24.277 1.00 84.44 85 ASP A CA 1
ATOM 643 C C . ASP A 1 85 ? 23.856 13.186 -24.769 1.00 84.44 85 ASP A C 1
ATOM 645 O O . ASP A 1 85 ? 23.566 13.177 -25.974 1.00 84.44 85 ASP A O 1
ATOM 649 N N . GLY A 1 86 ? 22.945 13.435 -23.836 1.00 88.06 86 GLY A N 1
ATOM 650 C CA . GLY A 1 86 ? 21.544 13.664 -24.141 1.00 88.06 86 GLY A CA 1
ATOM 651 C C . GLY A 1 86 ? 20.772 14.228 -22.961 1.00 88.06 86 GLY A C 1
ATOM 652 O O . GLY A 1 86 ? 21.307 14.458 -21.880 1.00 88.06 86 GLY A O 1
ATOM 653 N N . THR A 1 87 ? 19.494 14.475 -23.185 1.00 90.88 87 THR A N 1
ATOM 654 C CA . THR A 1 87 ? 18.550 14.918 -22.159 1.00 90.88 87 THR A CA 1
ATOM 655 C C . THR A 1 87 ? 17.283 14.084 -22.244 1.00 90.88 87 THR A C 1
ATOM 657 O O . THR A 1 87 ? 17.043 13.396 -23.240 1.00 90.88 87 THR A O 1
ATOM 660 N N . TYR A 1 88 ? 16.460 14.126 -21.201 1.00 91.56 88 TYR A N 1
ATOM 661 C CA . TYR A 1 88 ? 15.096 13.631 -21.289 1.00 91.56 88 TYR A CA 1
ATOM 662 C C . TYR A 1 88 ? 14.116 14.655 -20.723 1.00 91.56 88 TYR A C 1
ATOM 664 O O . TYR A 1 88 ? 14.429 15.431 -19.819 1.00 91.56 88 TYR A O 1
ATOM 672 N N . GLU A 1 89 ? 12.906 14.639 -21.258 1.00 90.38 89 GLU A N 1
ATOM 673 C CA . GLU A 1 89 ? 11.787 15.434 -20.763 1.00 90.38 89 GLU A CA 1
ATOM 674 C C . GLU A 1 89 ? 10.694 14.489 -20.308 1.00 90.38 89 GLU A C 1
ATOM 676 O O . GLU A 1 89 ? 10.246 13.662 -21.101 1.00 90.38 89 GLU A O 1
ATOM 681 N N . VAL A 1 90 ? 10.275 14.594 -19.047 1.00 89.88 90 VAL A N 1
ATOM 682 C CA . VAL A 1 90 ? 9.197 13.774 -18.495 1.00 89.88 90 VAL A CA 1
ATOM 683 C C . VAL A 1 90 ? 8.008 14.655 -18.136 1.00 89.88 90 VAL A C 1
ATOM 685 O O . VAL A 1 90 ? 8.136 15.699 -17.499 1.00 89.88 90 VAL A O 1
ATOM 688 N N . SER A 1 91 ? 6.827 14.223 -18.552 1.00 88.31 91 SER A N 1
ATOM 689 C CA . SER A 1 91 ? 5.549 14.836 -18.202 1.00 88.31 91 SER A CA 1
ATOM 690 C C . SER A 1 91 ? 4.657 13.795 -17.545 1.00 88.31 91 SER A C 1
ATOM 692 O O . SER A 1 91 ? 4.635 12.631 -17.956 1.00 88.31 91 SER A O 1
ATOM 694 N N . VAL A 1 92 ? 3.935 14.216 -16.512 1.00 86.31 92 VAL A N 1
ATOM 695 C CA . VAL A 1 92 ? 2.977 13.385 -15.787 1.00 86.31 92 VAL A CA 1
ATOM 696 C C . VAL A 1 92 ? 1.619 14.057 -15.895 1.00 86.31 92 VAL A C 1
ATOM 698 O O . VAL A 1 92 ? 1.475 15.223 -15.549 1.00 86.31 92 VAL A O 1
ATOM 701 N N . SER A 1 93 ? 0.629 13.319 -16.383 1.00 87.69 93 SER A N 1
ATOM 702 C CA . SER A 1 93 ? -0.759 13.780 -16.462 1.00 87.69 93 SER A CA 1
ATOM 703 C C . SER A 1 93 ? -1.648 12.856 -15.638 1.00 87.69 93 SER A C 1
ATOM 705 O O . SER A 1 93 ? -1.529 11.631 -15.731 1.00 87.69 93 SER A O 1
ATOM 707 N N . SER A 1 94 ? -2.515 13.427 -14.804 1.00 84.12 94 SER A N 1
ATOM 708 C CA . SER A 1 94 ? -3.563 12.673 -14.116 1.00 84.12 94 SER A CA 1
ATOM 709 C C . SER A 1 94 ? -4.722 12.374 -15.063 1.00 84.12 94 SER A C 1
ATOM 711 O O . SER A 1 94 ? -5.052 13.171 -15.942 1.00 84.12 94 SER A O 1
ATOM 713 N N . ASP A 1 95 ? -5.371 11.230 -14.867 1.00 83.19 95 ASP A N 1
ATOM 714 C CA . ASP A 1 95 ? -6.676 10.963 -15.470 1.00 83.19 95 ASP A CA 1
ATOM 715 C C . ASP A 1 95 ? -7.694 12.019 -14.977 1.00 83.19 95 ASP A C 1
ATOM 717 O O . ASP A 1 95 ? -7.754 12.265 -13.768 1.00 83.19 95 ASP A O 1
ATOM 721 N N . PRO A 1 96 ? -8.481 12.661 -15.863 1.00 86.62 96 PRO A N 1
ATOM 722 C CA . PRO A 1 96 ? -9.451 13.688 -15.468 1.00 86.62 96 PRO A CA 1
ATOM 723 C C . PRO A 1 96 ? -10.490 13.214 -14.442 1.00 86.62 96 PRO A C 1
ATOM 725 O O . PRO A 1 96 ? -10.993 14.020 -13.665 1.00 86.62 96 PRO A O 1
ATOM 728 N N . ASP A 1 97 ? -10.789 11.912 -14.395 1.00 79.50 97 ASP A N 1
ATOM 729 C CA . ASP A 1 97 ? -11.735 11.329 -13.439 1.00 79.50 97 ASP A CA 1
ATOM 730 C C . ASP A 1 97 ? -11.063 10.877 -12.133 1.00 79.50 97 ASP A C 1
ATOM 732 O O . ASP A 1 97 ? -11.714 10.255 -11.286 1.00 79.50 97 ASP A O 1
ATOM 736 N N . ASN A 1 98 ? -9.771 11.162 -11.934 1.00 78.56 98 ASN A N 1
ATOM 737 C CA . ASN A 1 98 ? -9.046 10.730 -10.741 1.00 78.56 98 ASN A CA 1
ATOM 738 C C . ASN A 1 98 ? -9.723 11.175 -9.450 1.00 78.56 98 ASN A C 1
ATOM 740 O O . ASN A 1 98 ? -9.722 10.407 -8.498 1.00 78.56 98 ASN A O 1
ATOM 744 N N . GLU A 1 99 ? -10.340 12.354 -9.388 1.00 65.81 99 GLU A N 1
ATOM 745 C CA . GLU A 1 99 ? -11.053 12.819 -8.188 1.00 65.81 99 GLU A CA 1
ATOM 746 C C . GLU A 1 99 ? -12.166 11.855 -7.752 1.00 65.81 99 GLU A C 1
ATOM 748 O O . GLU A 1 99 ? -12.372 11.642 -6.559 1.00 65.81 99 GLU A O 1
ATOM 753 N N . ARG A 1 100 ? -12.834 11.212 -8.715 1.00 57.72 100 ARG A N 1
ATOM 754 C CA . ARG A 1 100 ? -13.966 10.303 -8.482 1.00 57.72 100 ARG A CA 1
ATOM 755 C C . ARG A 1 100 ? -13.554 8.835 -8.399 1.00 57.72 100 ARG A C 1
ATOM 757 O O . ARG A 1 100 ? -14.332 8.011 -7.922 1.00 57.72 100 ARG A O 1
ATOM 764 N N . LYS A 1 101 ? -12.356 8.485 -8.875 1.00 55.72 101 LYS A N 1
ATOM 765 C CA . LYS A 1 101 ? -11.852 7.107 -8.869 1.00 55.72 101 LYS A CA 1
ATOM 766 C C . LYS A 1 101 ? -11.163 6.779 -7.531 1.00 55.72 101 LYS A C 1
ATOM 768 O O . LYS A 1 101 ? -10.354 7.576 -7.043 1.00 55.72 101 LYS A O 1
ATOM 773 N N . PRO A 1 102 ? -11.433 5.600 -6.935 1.00 47.31 102 PRO A N 1
ATOM 774 C CA . PRO A 1 102 ? -10.745 5.147 -5.720 1.00 47.31 102 PRO A CA 1
ATOM 775 C C . PRO A 1 102 ? -9.277 4.779 -5.980 1.00 47.31 102 PRO A C 1
ATOM 777 O O . PRO A 1 102 ? -8.462 4.820 -5.067 1.00 47.31 102 PRO A O 1
ATOM 780 N N . VAL A 1 103 ? -8.952 4.437 -7.226 1.00 65.81 103 VAL A N 1
ATOM 781 C CA . VAL A 1 103 ? -7.607 4.134 -7.712 1.00 65.81 103 VAL A CA 1
ATOM 782 C C . VAL A 1 103 ? -7.217 5.230 -8.690 1.00 65.81 103 VAL A C 1
ATOM 784 O O . VAL A 1 103 ? -7.936 5.478 -9.661 1.00 65.81 103 VAL A O 1
ATOM 787 N N . LYS A 1 104 ? -6.108 5.915 -8.416 1.00 75.88 104 LYS A N 1
ATOM 788 C CA . LYS A 1 104 ? -5.639 7.011 -9.263 1.00 75.88 104 LYS A CA 1
ATOM 789 C C . LYS A 1 104 ? -4.843 6.448 -10.435 1.00 75.88 104 LYS A C 1
ATOM 791 O O . LYS A 1 104 ? -4.037 5.538 -10.267 1.00 75.88 104 LYS A O 1
ATOM 796 N N . LEU A 1 105 ? -5.075 6.989 -11.622 1.00 83.19 105 LEU A N 1
ATOM 797 C CA . LEU A 1 105 ? -4.369 6.641 -12.846 1.00 83.19 105 LEU A CA 1
ATOM 798 C C . LEU A 1 105 ? -3.553 7.843 -13.313 1.00 83.19 105 LEU A C 1
ATOM 800 O O . LEU A 1 105 ? -4.047 8.972 -13.381 1.00 83.19 105 LEU A O 1
ATOM 804 N N . PHE A 1 106 ? -2.298 7.592 -13.646 1.00 86.69 106 PHE A N 1
ATOM 805 C CA . PHE A 1 106 ? -1.357 8.582 -14.139 1.00 86.69 106 PHE A CA 1
ATOM 806 C C . PHE A 1 106 ? -0.798 8.115 -15.476 1.00 86.69 106 PHE A C 1
ATOM 808 O O . PHE A 1 106 ? -0.518 6.935 -15.682 1.00 86.69 106 PHE A O 1
ATOM 815 N N . ARG A 1 107 ? -0.613 9.046 -16.406 1.00 91.50 107 ARG A N 1
ATOM 816 C CA . ARG A 1 107 ? 0.083 8.801 -17.666 1.00 91.50 107 ARG A CA 1
ATOM 817 C C . ARG A 1 107 ? 1.397 9.560 -17.650 1.00 91.50 107 ARG A C 1
ATOM 819 O O . ARG A 1 107 ? 1.402 10.791 -17.618 1.00 91.50 107 ARG A O 1
ATOM 826 N N . LEU A 1 108 ? 2.492 8.813 -17.709 1.00 91.38 108 LEU A N 1
ATOM 827 C CA . LEU A 1 108 ? 3.847 9.332 -17.806 1.00 91.38 108 LEU A CA 1
ATOM 828 C C . LEU A 1 108 ? 4.260 9.307 -19.271 1.00 91.38 108 LEU A C 1
ATOM 830 O O . LEU A 1 108 ? 4.166 8.268 -19.923 1.00 91.38 108 LEU A O 1
ATOM 834 N N . THR A 1 109 ? 4.728 10.433 -19.792 1.00 93.88 109 THR A N 1
ATOM 835 C CA . THR A 1 109 ? 5.307 10.518 -21.136 1.00 93.88 109 THR A CA 1
ATOM 836 C C . THR A 1 109 ? 6.714 11.070 -21.024 1.00 93.88 109 THR A C 1
ATOM 838 O O . THR A 1 109 ? 6.900 12.178 -20.525 1.00 93.88 109 THR A O 1
ATOM 841 N N . SER A 1 110 ? 7.694 10.296 -21.485 1.00 94.25 110 SER A N 1
ATOM 842 C CA . SER A 1 110 ? 9.111 10.647 -21.442 1.00 94.25 110 SER A CA 1
ATOM 843 C C . SER A 1 110 ? 9.699 10.681 -22.846 1.00 94.25 110 SER A C 1
ATOM 845 O O . SER A 1 110 ? 9.555 9.715 -23.597 1.00 94.25 110 SER A O 1
ATOM 847 N N . THR A 1 111 ? 10.371 11.771 -23.206 1.00 95.75 111 THR A N 1
ATOM 848 C CA . THR A 1 111 ? 11.079 11.916 -24.482 1.00 95.75 111 THR A CA 1
ATOM 849 C C . THR A 1 111 ? 12.575 12.020 -24.234 1.00 95.75 111 THR A C 1
ATOM 851 O O . THR A 1 111 ? 13.040 13.022 -23.705 1.00 95.75 111 THR A O 1
ATOM 854 N N . GLY A 1 112 ? 13.332 11.000 -24.636 1.00 94.81 112 GLY A N 1
ATOM 855 C CA . GLY A 1 112 ? 14.794 11.010 -24.624 1.00 94.81 112 GLY A CA 1
ATOM 856 C C . GLY A 1 112 ?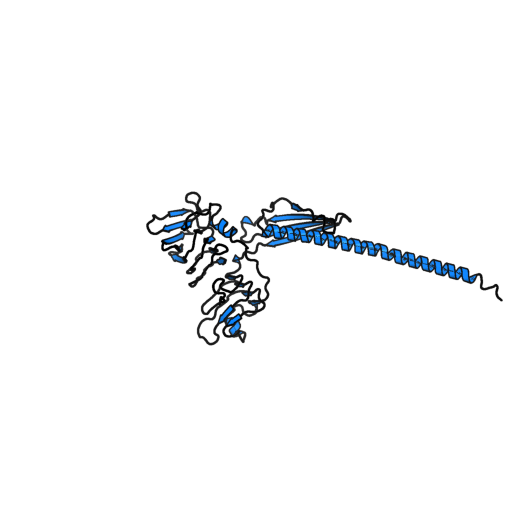 15.337 11.627 -25.908 1.00 94.81 112 GLY A C 1
ATOM 857 O O . GLY A 1 112 ? 14.913 11.241 -27.000 1.00 94.81 112 GLY A O 1
ATOM 858 N N . ILE A 1 113 ? 16.267 12.572 -25.793 1.00 94.75 113 ILE A N 1
ATOM 859 C CA . ILE A 1 113 ? 16.858 13.332 -26.900 1.00 94.75 113 ILE A CA 1
ATOM 860 C C . ILE A 1 113 ? 18.376 13.176 -26.844 1.00 94.75 113 ILE A C 1
ATOM 862 O O . ILE A 1 113 ? 19.025 13.629 -25.906 1.00 94.75 113 ILE A O 1
ATOM 866 N N . LEU A 1 114 ? 18.949 12.557 -27.872 1.00 94.62 114 LEU A N 1
ATOM 867 C CA . LEU A 1 114 ? 20.394 12.493 -28.064 1.00 94.62 114 LEU A CA 1
ATOM 868 C C . LEU A 1 114 ? 20.879 13.774 -28.756 1.00 94.62 114 LEU A C 1
ATOM 870 O O . LEU A 1 114 ? 20.250 14.222 -29.717 1.00 94.62 114 LEU A O 1
ATOM 874 N N . SER A 1 115 ? 21.994 14.349 -28.307 1.00 91.19 115 SER A N 1
ATOM 875 C CA . SER A 1 115 ? 22.516 15.606 -28.870 1.00 91.19 115 SER A CA 1
ATOM 876 C C . SER A 1 115 ? 23.182 15.408 -30.237 1.00 91.19 115 SER A C 1
ATOM 878 O O . SER A 1 115 ? 22.999 16.221 -31.146 1.00 91.19 115 SER A O 1
ATOM 880 N N . ALA A 1 116 ? 23.929 14.312 -30.415 1.00 90.56 116 ALA A N 1
ATOM 881 C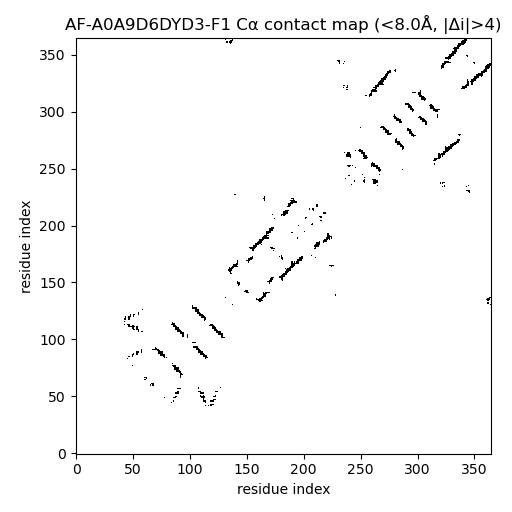 CA . ALA A 1 116 ? 24.644 14.007 -31.653 1.00 90.56 116 ALA A CA 1
ATOM 882 C C . ALA A 1 116 ? 24.797 12.483 -31.874 1.00 90.56 116 ALA A C 1
ATOM 884 O O . ALA A 1 116 ? 25.491 11.823 -31.104 1.00 90.56 116 ALA A O 1
ATOM 885 N N . PRO A 1 117 ? 24.215 11.902 -32.944 1.00 91.56 117 PRO A N 1
ATOM 886 C CA . PRO A 1 117 ? 23.260 12.524 -33.863 1.00 91.56 117 PRO A CA 1
ATOM 887 C C . PRO A 1 117 ? 21.966 12.911 -33.136 1.00 91.56 117 PRO A C 1
ATOM 889 O O . PRO A 1 117 ? 21.582 12.258 -32.169 1.00 91.56 117 PRO A O 1
ATOM 892 N N . ARG A 1 118 ? 21.273 13.947 -33.624 1.00 93.56 118 ARG A N 1
ATOM 893 C CA . ARG A 1 118 ? 19.994 14.363 -33.041 1.00 93.56 118 ARG A CA 1
ATOM 894 C C . ARG A 1 118 ? 18.917 13.320 -33.330 1.00 93.56 118 ARG A C 1
ATOM 896 O O . ARG A 1 118 ? 18.323 13.314 -34.405 1.00 93.56 118 ARG A O 1
ATOM 903 N N . VAL A 1 119 ? 18.699 12.428 -32.374 1.00 95.50 119 VAL A N 1
ATOM 904 C CA . VAL A 1 119 ? 17.698 11.358 -32.422 1.00 95.50 119 VAL A CA 1
ATOM 905 C C . VAL A 1 119 ? 16.866 11.457 -31.157 1.00 95.50 119 VAL A C 1
ATOM 907 O O . VAL A 1 119 ? 17.421 11.521 -30.063 1.00 95.50 119 VAL A O 1
ATOM 910 N N . SER A 1 120 ? 15.545 11.475 -31.305 1.00 96.12 120 SER A N 1
ATOM 911 C CA . SER A 1 120 ? 14.620 11.475 -30.178 1.00 96.12 120 SER A CA 1
ATOM 912 C C . SER A 1 120 ? 13.736 10.237 -30.182 1.00 96.12 120 SER A C 1
ATOM 914 O O . SER A 1 120 ? 13.435 9.664 -31.235 1.00 96.12 120 SER A O 1
ATOM 916 N N . ARG A 1 121 ? 13.314 9.821 -28.989 1.00 96.94 121 ARG A N 1
ATOM 917 C CA . ARG A 1 121 ? 12.339 8.750 -28.806 1.00 96.94 121 ARG A CA 1
ATOM 918 C C . ARG A 1 121 ? 11.429 9.066 -27.635 1.00 96.94 121 ARG A C 1
ATOM 920 O O . ARG A 1 121 ? 11.907 9.423 -26.565 1.00 96.94 121 ARG A O 1
ATOM 927 N N . THR A 1 122 ? 10.131 8.900 -27.847 1.00 97.19 122 THR A N 1
ATOM 928 C CA . THR A 1 122 ? 9.106 9.110 -26.824 1.00 97.19 122 THR A CA 1
ATOM 929 C C . THR A 1 122 ? 8.555 7.767 -26.369 1.00 97.19 122 THR A C 1
ATOM 931 O O . THR A 1 122 ? 8.242 6.909 -27.196 1.00 97.19 122 THR A O 1
ATOM 934 N N . LEU A 1 123 ? 8.453 7.587 -25.057 1.00 97.19 123 LEU A N 1
ATOM 935 C CA . LEU A 1 123 ? 7.833 6.444 -24.401 1.00 97.19 123 LEU A CA 1
ATOM 936 C C . LEU A 1 123 ? 6.678 6.936 -23.530 1.00 97.19 123 LEU A C 1
ATOM 938 O O . LEU A 1 123 ? 6.754 8.010 -22.933 1.00 97.19 123 LEU A O 1
ATOM 942 N N . THR A 1 124 ? 5.626 6.130 -23.436 1.00 96.06 124 THR A N 1
ATOM 943 C CA . THR A 1 124 ? 4.477 6.403 -22.573 1.00 96.06 124 THR A CA 1
ATOM 944 C C . THR A 1 124 ? 4.237 5.206 -21.670 1.00 96.06 124 THR A C 1
ATOM 946 O O . THR A 1 124 ? 4.169 4.077 -22.153 1.00 96.06 124 THR A O 1
ATOM 949 N N . ALA A 1 125 ? 4.080 5.463 -20.376 1.00 92.56 125 ALA A N 1
ATOM 950 C CA . ALA A 1 125 ? 3.664 4.486 -19.384 1.00 92.56 125 ALA A CA 1
ATOM 951 C C . ALA A 1 125 ? 2.348 4.938 -18.742 1.00 92.56 125 ALA A C 1
ATOM 953 O O . ALA A 1 125 ? 2.126 6.129 -18.514 1.00 92.56 125 ALA A O 1
ATOM 954 N N . VAL A 1 126 ? 1.470 3.981 -18.460 1.00 91.69 126 VAL A N 1
ATOM 955 C CA . VAL A 1 126 ? 0.277 4.202 -17.640 1.00 91.69 126 VAL A CA 1
ATOM 956 C C . VAL A 1 126 ? 0.558 3.573 -16.288 1.00 91.69 126 VAL A C 1
ATOM 958 O O . VAL A 1 126 ? 0.793 2.372 -16.205 1.00 91.69 126 VAL A O 1
ATOM 961 N N . VAL A 1 127 ? 0.571 4.401 -15.254 1.00 87.12 127 VAL A N 1
ATOM 962 C CA . VAL A 1 127 ? 0.815 4.005 -13.872 1.00 87.12 127 VAL A CA 1
ATOM 963 C C . VAL A 1 127 ? -0.509 4.062 -13.137 1.00 87.12 127 VAL A C 1
ATOM 965 O O . VAL A 1 127 ? -1.252 5.038 -13.230 1.00 87.12 127 VAL A O 1
ATOM 968 N N . ILE A 1 128 ? -0.814 2.994 -12.423 1.00 80.25 128 ILE A N 1
ATOM 969 C CA . ILE A 1 128 ? -2.019 2.875 -11.618 1.00 80.25 128 ILE A CA 1
ATOM 970 C C . ILE A 1 128 ? -1.551 2.842 -10.173 1.00 80.25 128 ILE A C 1
ATOM 972 O O . ILE A 1 128 ? -0.650 2.079 -9.836 1.00 80.25 128 ILE A O 1
ATOM 976 N N . GLN A 1 129 ? -2.132 3.688 -9.329 1.00 71.62 129 GLN A N 1
ATOM 977 C CA . GLN A 1 129 ? -1.869 3.634 -7.903 1.00 71.62 129 GLN A CA 1
ATOM 978 C C . GLN A 1 129 ? -2.463 2.338 -7.357 1.00 71.62 129 GLN A C 1
ATOM 980 O O . GLN A 1 129 ? -3.681 2.211 -7.225 1.00 71.62 129 GLN A O 1
ATOM 985 N N . GLU A 1 130 ? -1.609 1.375 -7.035 1.00 63.56 130 GLU A N 1
ATOM 986 C CA . GLU A 1 130 ? -2.053 0.220 -6.275 1.00 63.56 130 GLU A CA 1
ATOM 987 C C . GLU A 1 130 ? -2.438 0.676 -4.872 1.00 63.56 130 GLU A C 1
ATOM 989 O O . GLU A 1 130 ? -1.751 1.467 -4.224 1.00 63.56 130 GLU A O 1
ATOM 994 N N . ASN A 1 131 ? -3.601 0.221 -4.426 1.00 58.22 131 ASN A N 1
ATOM 995 C CA . ASN A 1 131 ? -4.044 0.451 -3.071 1.00 58.22 131 ASN A CA 1
ATOM 996 C C . ASN A 1 131 ? -3.799 -0.839 -2.289 1.00 58.22 131 ASN A C 1
ATOM 998 O O . ASN A 1 131 ? -4.321 -1.883 -2.681 1.00 58.22 131 ASN A O 1
ATOM 1002 N N . PHE A 1 132 ? -3.081 -0.766 -1.164 1.00 57.47 132 PHE A N 1
ATOM 1003 C CA . PHE A 1 132 ? -2.947 -1.879 -0.207 1.00 57.47 132 PHE A CA 1
ATOM 1004 C C . PHE A 1 132 ? -4.303 -2.427 0.230 1.00 57.47 132 PHE A C 1
ATOM 1006 O O . PHE A 1 132 ? -4.451 -3.601 0.546 1.00 57.47 132 PHE A O 1
ATOM 1013 N N . ALA A 1 133 ? -5.332 -1.593 0.116 1.00 56.25 133 ALA A N 1
ATOM 1014 C CA . ALA A 1 133 ? -6.709 -1.956 0.327 1.00 56.25 133 ALA A CA 1
ATOM 1015 C C . ALA A 1 133 ? -7.249 -3.013 -0.667 1.00 56.25 133 ALA A C 1
ATOM 1017 O O . ALA A 1 133 ? -8.433 -3.340 -0.595 1.00 56.25 133 ALA A O 1
ATOM 1018 N N . GLN A 1 134 ? -6.462 -3.516 -1.619 1.00 70.12 134 GLN A N 1
ATOM 1019 C CA . GLN A 1 134 ? -6.829 -4.703 -2.396 1.00 70.12 134 GLN A CA 1
ATOM 1020 C C . GLN A 1 134 ? -6.761 -5.992 -1.569 1.00 70.12 134 GLN A C 1
ATOM 1022 O O . GLN A 1 134 ? -7.457 -6.946 -1.903 1.00 70.12 134 GLN A O 1
ATOM 1027 N N . PHE A 1 135 ? -5.958 -6.010 -0.503 1.00 82.00 135 PHE A N 1
ATOM 1028 C CA . PHE A 1 135 ? -5.796 -7.172 0.357 1.00 82.00 135 PHE A CA 1
ATOM 1029 C C . PHE A 1 135 ? -6.692 -7.064 1.596 1.00 82.00 135 PHE A C 1
ATOM 1031 O O . PHE A 1 135 ? -6.830 -5.992 2.191 1.00 82.00 135 PHE A O 1
ATOM 1038 N N . SER A 1 136 ? -7.301 -8.183 1.980 1.00 82.62 136 SER A N 1
ATOM 1039 C CA . SER A 1 136 ? -7.958 -8.363 3.279 1.00 82.62 136 SER A CA 1
ATOM 1040 C C . SER A 1 136 ? -6.930 -8.587 4.391 1.00 82.62 136 SER A C 1
ATOM 1042 O O . SER A 1 136 ? -7.188 -8.241 5.539 1.00 82.62 136 SER A O 1
ATOM 1044 N N . TYR A 1 137 ? -5.750 -9.110 4.040 1.00 86.75 137 TYR A N 1
ATOM 1045 C CA . TYR A 1 137 ? -4.597 -9.226 4.928 1.00 86.75 137 TYR A CA 1
ATOM 1046 C C . TYR A 1 137 ? -3.292 -8.989 4.161 1.00 86.75 137 TYR A C 1
ATOM 1048 O O . TYR A 1 137 ? -3.089 -9.557 3.083 1.00 86.75 137 TYR A O 1
ATOM 1056 N N . PHE A 1 138 ? -2.404 -8.178 4.732 1.00 86.19 138 PHE A N 1
ATOM 1057 C CA . PHE A 1 138 ? -1.105 -7.840 4.160 1.00 86.19 138 PHE A CA 1
ATOM 1058 C C . PHE A 1 138 ? -0.032 -7.805 5.257 1.00 86.19 138 PHE A C 1
ATOM 1060 O O . PHE A 1 138 ? -0.214 -7.104 6.249 1.00 86.19 138 PHE A O 1
ATOM 1067 N N . SER A 1 139 ? 1.067 -8.546 5.089 1.00 87.88 139 SER A N 1
ATOM 1068 C CA . SER A 1 139 ? 2.184 -8.585 6.050 1.00 87.88 139 SER A CA 1
ATOM 1069 C C . SER A 1 139 ? 3.551 -8.527 5.357 1.00 87.88 139 SER A C 1
ATOM 1071 O O . SER A 1 139 ? 3.724 -9.020 4.243 1.00 87.88 139 SER A O 1
ATOM 1073 N N . ASP A 1 140 ? 4.549 -7.914 6.000 1.00 86.00 140 ASP A N 1
ATOM 1074 C CA . ASP A 1 140 ? 5.930 -7.959 5.496 1.00 86.00 140 ASP A CA 1
ATOM 1075 C C . ASP A 1 140 ? 6.597 -9.278 5.905 1.00 86.00 140 ASP A C 1
ATOM 1077 O O . ASP A 1 140 ? 7.230 -9.970 5.109 1.00 86.00 140 ASP A O 1
ATOM 1081 N N . SER A 1 141 ? 6.370 -9.680 7.155 1.00 88.44 141 SER A N 1
ATOM 1082 C CA . SER A 1 141 ? 6.886 -10.911 7.740 1.00 88.44 141 SER A CA 1
ATOM 1083 C C . SER A 1 141 ? 5.840 -11.551 8.646 1.00 88.44 141 SER A C 1
ATOM 1085 O O . SER A 1 141 ? 5.255 -10.896 9.500 1.00 88.44 141 SER A O 1
ATOM 1087 N N . GLU A 1 142 ? 5.665 -12.866 8.518 1.00 90.38 142 GLU A N 1
ATOM 1088 C CA . GLU A 1 142 ? 4.839 -13.685 9.416 1.00 90.38 142 GLU A CA 1
ATOM 1089 C C . GLU A 1 142 ? 5.610 -14.073 10.688 1.00 90.38 142 GLU A C 1
ATOM 1091 O O . GLU A 1 142 ? 5.703 -15.248 11.067 1.00 90.38 142 GLU A O 1
ATOM 1096 N N . THR A 1 143 ? 6.254 -13.094 11.316 1.00 86.25 143 THR A N 1
ATOM 1097 C CA . THR A 1 143 ? 7.017 -13.272 12.554 1.00 86.25 143 THR A CA 1
ATOM 1098 C C . THR A 1 143 ? 6.680 -12.129 13.493 1.00 86.25 143 THR A C 1
ATOM 1100 O O . THR A 1 143 ? 6.742 -10.969 13.097 1.00 86.25 143 THR A O 1
ATOM 1103 N N . SER A 1 144 ? 6.346 -12.458 14.736 1.00 74.12 144 SER A N 1
ATOM 1104 C CA . SER A 1 144 ? 6.194 -11.482 15.804 1.00 74.12 144 SER A CA 1
ATOM 1105 C C . SER A 1 144 ? 7.519 -10.735 15.990 1.00 74.12 144 SER A C 1
ATOM 1107 O O . SER A 1 144 ? 8.533 -11.385 16.268 1.00 74.12 144 SER A O 1
ATOM 1109 N N . PRO A 1 145 ? 7.545 -9.400 15.862 1.00 65.94 145 PRO A N 1
ATOM 1110 C CA . PRO A 1 145 ? 8.768 -8.627 16.055 1.00 65.94 145 PRO A CA 1
ATOM 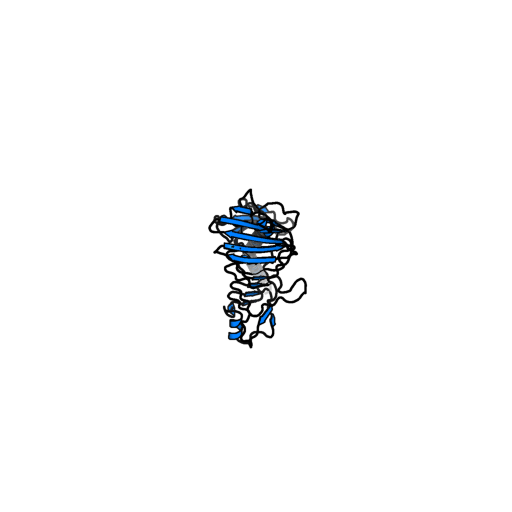1111 C C . PRO A 1 145 ? 9.290 -8.701 17.500 1.00 65.94 145 PRO A C 1
ATOM 1113 O O . PRO A 1 145 ? 10.490 -8.567 17.716 1.00 65.94 145 PRO A O 1
ATOM 1116 N N . GLU A 1 146 ? 8.421 -8.965 18.483 1.00 64.75 146 GLU A N 1
ATOM 1117 C CA . GLU A 1 146 ? 8.787 -9.015 19.906 1.00 64.75 146 GLU A CA 1
ATOM 1118 C C . GLU A 1 146 ? 9.413 -10.345 20.320 1.00 64.75 146 GLU A C 1
ATOM 1120 O O . GLU A 1 146 ? 10.446 -10.389 20.986 1.00 64.75 146 GLU A O 1
ATOM 1125 N N . THR A 1 147 ? 8.753 -11.447 19.961 1.00 79.50 147 THR A N 1
ATOM 1126 C CA . THR A 1 147 ? 9.146 -12.784 20.419 1.00 79.50 147 THR A CA 1
ATOM 1127 C C . THR A 1 147 ? 10.022 -13.500 19.399 1.00 79.50 147 THR A C 1
ATOM 1129 O O . THR A 1 147 ? 10.654 -14.505 19.723 1.00 79.50 147 THR A O 1
ATOM 1132 N N . GLY A 1 148 ? 10.047 -13.023 18.150 1.00 84.12 148 GLY A N 1
ATOM 1133 C CA . GLY A 1 148 ? 10.629 -13.748 17.022 1.00 84.12 148 GLY A CA 1
ATOM 1134 C C . GLY A 1 148 ? 9.854 -15.022 16.665 1.00 84.12 148 GLY A C 1
ATOM 1135 O O . GLY A 1 148 ? 10.310 -15.808 15.830 1.00 84.12 148 GLY A O 1
ATOM 1136 N N . GLU A 1 149 ? 8.700 -15.264 17.295 1.00 89.00 149 GLU A N 1
ATOM 1137 C CA . GLU A 1 149 ? 7.867 -16.426 17.008 1.00 89.00 149 GLU A CA 1
ATOM 1138 C C . GLU A 1 149 ? 7.082 -16.225 15.718 1.00 89.00 149 GLU A C 1
ATOM 1140 O O . GLU A 1 149 ? 6.700 -15.119 15.350 1.00 89.00 149 GLU A O 1
ATOM 1145 N N . ARG A 1 150 ? 6.806 -17.323 15.022 1.00 90.44 150 ARG A N 1
ATOM 1146 C CA . ARG A 1 150 ? 6.041 -17.288 13.776 1.00 90.44 150 ARG A CA 1
ATOM 1147 C C . ARG A 1 150 ? 4.574 -16.970 14.056 1.00 90.44 150 ARG A C 1
ATOM 1149 O O . ARG A 1 150 ? 3.957 -17.630 14.893 1.00 90.44 150 ARG A O 1
ATOM 1156 N N . ALA A 1 151 ? 4.013 -16.026 13.306 1.00 89.88 151 ALA A N 1
ATOM 1157 C CA . ALA A 1 151 ? 2.571 -15.852 13.213 1.00 89.88 151 ALA A CA 1
ATOM 1158 C C . ALA A 1 151 ? 2.014 -16.995 12.356 1.00 89.88 151 ALA A C 1
ATOM 1160 O O . ALA A 1 151 ? 2.514 -17.251 11.261 1.00 89.88 151 ALA A O 1
ATOM 1161 N N . TRP A 1 152 ? 1.049 -17.737 12.892 1.00 92.69 152 TRP A N 1
ATOM 1162 C CA . TRP A 1 152 ? 0.424 -18.867 12.208 1.00 92.69 152 TRP A CA 1
ATOM 1163 C C . TRP A 1 152 ? -1.041 -18.550 11.985 1.00 92.69 152 TRP A C 1
ATOM 1165 O O . TRP A 1 152 ? -1.711 -18.207 12.955 1.00 92.69 152 TRP A O 1
ATOM 1175 N N . TRP A 1 153 ? -1.527 -18.773 10.766 1.00 93.75 153 TRP A N 1
ATOM 1176 C CA . TRP A 1 153 ? -2.958 -18.907 10.512 1.00 93.75 153 TRP A CA 1
ATOM 1177 C C . TRP A 1 153 ? -3.455 -20.200 11.149 1.00 93.75 153 TRP A C 1
ATOM 1179 O O . TRP A 1 153 ? -2.865 -21.258 10.911 1.00 93.75 153 TRP A O 1
ATOM 1189 N N . ARG A 1 154 ? -4.482 -20.130 11.988 1.00 91.50 154 ARG A N 1
ATOM 1190 C CA . ARG A 1 154 ? -4.955 -21.238 12.829 1.00 91.50 154 ARG A CA 1
ATOM 1191 C C . ARG A 1 154 ? -6.359 -21.683 12.440 1.00 91.50 154 ARG A C 1
ATOM 1193 O O . ARG A 1 154 ? -7.022 -21.130 11.572 1.00 91.50 154 ARG A O 1
ATOM 1200 N N . LYS A 1 155 ? -6.803 -22.751 13.101 1.00 87.06 155 LYS A N 1
ATOM 1201 C CA . LYS A 1 155 ? -8.179 -23.247 13.020 1.00 87.06 155 LYS A CA 1
ATOM 1202 C C . LYS A 1 155 ? -9.198 -22.126 13.260 1.00 87.06 155 LYS A C 1
ATOM 1204 O O . LYS A 1 155 ? -8.944 -21.241 14.069 1.00 87.06 155 LYS A O 1
ATOM 1209 N N . GLU A 1 156 ? -10.348 -22.240 12.601 1.00 84.38 156 GLU A N 1
ATOM 1210 C CA . GLU A 1 156 ? -11.499 -21.321 12.697 1.00 84.38 156 GLU A CA 1
ATOM 1211 C C . GLU A 1 156 ? -11.272 -19.901 12.149 1.00 84.38 156 GLU A C 1
ATOM 1213 O O . GLU A 1 156 ? -12.223 -19.126 12.078 1.00 84.38 156 GLU A O 1
ATOM 1218 N N . GLU A 1 157 ? -10.069 -19.577 11.674 1.00 86.50 157 GLU A N 1
ATOM 1219 C CA . GLU A 1 157 ? -9.810 -18.318 10.980 1.00 86.50 157 GLU A CA 1
ATOM 1220 C C . GLU A 1 157 ? -10.297 -18.397 9.529 1.00 86.50 157 GLU A C 1
ATOM 1222 O O . GLU A 1 157 ? -9.981 -19.322 8.780 1.00 86.50 157 GLU A O 1
ATOM 1227 N N . GLU A 1 158 ? -11.076 -17.407 9.113 1.00 89.94 158 GLU A N 1
ATOM 1228 C CA . GLU A 1 158 ? -11.569 -17.284 7.746 1.00 89.94 158 GLU A CA 1
ATOM 1229 C C . GLU A 1 158 ? -11.261 -15.879 7.248 1.00 89.94 158 GLU A C 1
ATOM 1231 O O . GLU A 1 158 ? -11.578 -14.887 7.909 1.00 89.94 158 GLU A O 1
ATOM 1236 N N . VAL A 1 159 ? -10.630 -15.795 6.080 1.00 87.38 159 VAL A N 1
ATOM 1237 C CA . VAL A 1 159 ? -10.341 -14.524 5.423 1.00 87.38 159 VAL A CA 1
ATOM 1238 C C . VAL A 1 159 ? -11.032 -14.484 4.069 1.00 87.38 159 VAL A C 1
ATOM 1240 O O . VAL A 1 159 ? -10.720 -15.241 3.144 1.00 87.38 159 VAL A O 1
ATOM 1243 N N . ASP A 1 160 ? -11.998 -13.573 3.972 1.00 86.19 160 ASP A N 1
ATOM 1244 C CA . ASP A 1 160 ? -12.706 -13.281 2.736 1.00 86.19 160 ASP A CA 1
ATOM 1245 C C . ASP A 1 160 ? -12.010 -12.142 1.982 1.00 86.19 160 ASP A C 1
ATOM 1247 O O . ASP A 1 160 ? -12.064 -10.972 2.375 1.00 86.19 160 ASP A O 1
ATOM 1251 N N . GLY A 1 161 ? -11.297 -12.508 0.918 1.00 87.19 161 GLY A N 1
ATOM 1252 C CA . GLY A 1 161 ? -10.575 -11.607 0.024 1.00 87.19 161 GLY A CA 1
ATOM 1253 C C . GLY A 1 161 ? -9.065 -11.871 -0.054 1.00 87.19 161 GLY A C 1
ATOM 1254 O O . GLY A 1 161 ? -8.555 -12.802 0.576 1.00 87.19 161 GLY A O 1
ATOM 1255 N N . PRO A 1 162 ? -8.341 -11.098 -0.885 1.00 90.25 162 PRO A N 1
ATOM 1256 C CA . PRO A 1 162 ? -6.953 -11.399 -1.215 1.00 90.25 162 PRO A CA 1
ATOM 1257 C C . PRO A 1 162 ? -6.010 -11.295 -0.013 1.00 90.25 162 PRO A C 1
ATOM 1259 O O . PRO A 1 162 ? -6.116 -10.371 0.793 1.00 90.25 162 PRO A O 1
ATOM 1262 N N . VAL A 1 163 ? -5.036 -12.197 0.066 1.00 93.62 163 VAL A N 1
ATOM 1263 C CA . VAL A 1 163 ? -3.992 -12.213 1.101 1.00 93.62 163 VAL A CA 1
ATOM 1264 C C . VAL A 1 163 ? -2.623 -12.069 0.451 1.00 93.62 163 VAL A C 1
ATOM 1266 O O . VAL A 1 163 ? -2.338 -12.709 -0.567 1.00 93.62 163 VAL A O 1
ATOM 1269 N N . HIS A 1 164 ? -1.755 -11.250 1.036 1.00 93.81 164 HIS A N 1
ATOM 1270 C CA . HIS A 1 164 ? -0.364 -11.150 0.611 1.00 93.81 164 HIS A CA 1
ATOM 1271 C C . HIS A 1 164 ? 0.594 -11.097 1.798 1.00 93.81 164 HIS A C 1
ATOM 1273 O O . HIS A 1 164 ? 0.352 -10.383 2.763 1.00 93.81 164 HIS A O 1
ATOM 1279 N N . THR A 1 165 ? 1.713 -11.810 1.700 1.00 94.25 165 THR A N 1
ATOM 1280 C CA . THR A 1 165 ? 2.856 -11.626 2.598 1.00 94.25 165 THR A CA 1
ATOM 1281 C C . THR A 1 165 ? 4.150 -11.501 1.797 1.00 94.25 165 THR A C 1
ATOM 1283 O O . THR A 1 165 ? 4.374 -12.295 0.881 1.00 94.25 165 THR A O 1
ATOM 1286 N N . ASN A 1 166 ? 5.017 -10.535 2.114 1.00 93.44 166 ASN A N 1
ATOM 1287 C CA . ASN A 1 166 ? 6.342 -10.454 1.477 1.00 93.44 166 ASN A CA 1
ATOM 1288 C C . ASN A 1 166 ? 7.241 -11.627 1.904 1.00 93.44 166 ASN A C 1
ATOM 1290 O O . ASN A 1 166 ? 8.115 -12.057 1.149 1.00 93.44 166 ASN A O 1
ATOM 1294 N N . GLY A 1 167 ? 7.006 -12.165 3.103 1.00 94.31 167 GLY A N 1
ATOM 1295 C CA . GLY A 1 167 ? 7.697 -13.318 3.660 1.00 94.31 167 GLY A CA 1
ATOM 1296 C C . GLY A 1 167 ? 7.076 -14.658 3.264 1.00 94.31 167 GLY A C 1
ATOM 1297 O O . GLY A 1 167 ? 6.390 -14.794 2.251 1.00 94.31 167 GLY A O 1
ATOM 1298 N N . ALA A 1 168 ? 7.347 -15.679 4.082 1.00 95.81 168 ALA A N 1
ATOM 1299 C CA . ALA A 1 168 ? 6.734 -16.999 3.954 1.00 95.81 168 ALA A CA 1
ATOM 1300 C C . ALA A 1 168 ? 5.481 -17.087 4.825 1.00 95.81 168 ALA A C 1
ATOM 1302 O O . ALA A 1 168 ? 5.569 -16.891 6.039 1.00 95.81 168 ALA A O 1
ATOM 1303 N N . LEU A 1 169 ? 4.353 -17.445 4.209 1.00 96.12 169 LEU A N 1
ATOM 1304 C CA . LEU A 1 169 ? 3.099 -17.689 4.916 1.00 96.12 169 LEU A CA 1
ATOM 1305 C C . LEU A 1 169 ? 3.237 -18.917 5.830 1.00 96.12 169 LEU A C 1
ATOM 1307 O O . LEU A 1 169 ? 3.771 -19.945 5.397 1.00 96.12 169 LEU A O 1
ATOM 1311 N N . ASN A 1 170 ? 2.749 -18.841 7.073 1.00 96.50 170 ASN A N 1
ATOM 1312 C CA . ASN A 1 170 ? 2.699 -20.000 7.968 1.00 96.50 170 ASN A CA 1
ATOM 1313 C C . ASN A 1 170 ? 1.240 -20.408 8.237 1.00 96.50 170 ASN A C 1
ATOM 1315 O O . ASN A 1 170 ? 0.447 -19.614 8.739 1.00 96.50 170 ASN A O 1
ATOM 1319 N N . ILE A 1 171 ? 0.891 -21.657 7.927 1.00 95.94 171 ILE A N 1
ATOM 1320 C CA . ILE A 1 171 ? -0.467 -22.202 8.048 1.00 95.94 171 ILE A CA 1
ATOM 1321 C C . ILE A 1 171 ? -0.454 -23.403 8.995 1.00 95.94 171 ILE A C 1
ATOM 1323 O O . ILE A 1 171 ? 0.157 -24.435 8.708 1.00 95.94 171 ILE A O 1
ATOM 1327 N N . ALA A 1 172 ? -1.143 -23.276 10.124 1.00 93.62 172 ALA A N 1
ATOM 1328 C CA . ALA A 1 172 ? -1.402 -24.356 11.061 1.00 93.62 172 ALA A CA 1
ATOM 1329 C C . ALA A 1 172 ? -2.798 -24.927 10.784 1.00 93.62 172 ALA A C 1
ATOM 1331 O O . ALA A 1 172 ? -3.817 -24.282 11.028 1.00 93.62 172 ALA A O 1
ATOM 1332 N N . TRP A 1 173 ? -2.845 -26.149 10.266 1.00 92.06 173 TRP A N 1
ATOM 1333 C CA . TRP A 1 173 ? -4.082 -26.828 9.889 1.00 92.06 173 TRP A CA 1
ATOM 1334 C C . TRP A 1 173 ? -4.051 -28.277 10.380 1.00 92.06 173 TRP A C 1
ATOM 1336 O O . TRP A 1 173 ? -2.980 -28.849 10.560 1.00 92.06 173 TRP A O 1
ATOM 1346 N N . ASP A 1 174 ? -5.216 -28.874 10.616 1.00 87.00 174 ASP A N 1
ATOM 1347 C CA . ASP A 1 174 ? -5.320 -30.256 11.088 1.00 87.00 174 ASP A CA 1
ATOM 1348 C C . ASP A 1 174 ? -6.272 -31.054 10.177 1.00 87.00 174 ASP A C 1
ATOM 1350 O O . ASP A 1 174 ? -7.484 -30.829 10.238 1.00 87.00 174 ASP A O 1
ATOM 1354 N N . PRO A 1 175 ? -5.747 -31.955 9.322 1.00 79.56 175 PRO A N 1
ATOM 1355 C CA . PRO A 1 175 ? -6.555 -32.775 8.418 1.00 79.56 175 PRO A CA 1
ATOM 1356 C C . PRO A 1 175 ? -7.463 -33.773 9.135 1.00 79.56 175 PRO A C 1
ATOM 1358 O O . PRO A 1 175 ? -8.464 -34.196 8.557 1.00 79.56 175 PRO A O 1
ATOM 1361 N N . ASP A 1 176 ? -7.096 -34.179 10.350 1.00 82.62 176 ASP A N 1
ATOM 1362 C CA . ASP A 1 176 ? -7.755 -35.265 11.075 1.00 82.62 176 ASP A CA 1
ATOM 1363 C C . ASP A 1 176 ? -8.788 -34.735 12.082 1.00 82.62 176 ASP A C 1
ATOM 1365 O O . ASP A 1 176 ? -9.575 -35.502 12.645 1.00 82.62 176 ASP A O 1
ATOM 1369 N N . SER A 1 177 ? -8.819 -33.418 12.306 1.00 76.38 177 SER A N 1
ATOM 1370 C CA . SER A 1 177 ? -9.794 -32.798 13.196 1.00 76.38 177 SER A CA 1
ATOM 1371 C C . SER A 1 177 ? -11.132 -32.564 12.495 1.00 76.38 177 SER A C 1
ATOM 1373 O O . SER A 1 177 ? -11.199 -32.135 11.346 1.00 76.38 177 SER A O 1
ATOM 1375 N N . SER A 1 178 ? -12.229 -32.752 13.229 1.00 75.12 178 SER A N 1
ATOM 1376 C CA . SER A 1 178 ? -13.555 -32.281 12.810 1.00 75.12 178 SER A CA 1
ATOM 1377 C C . SER A 1 178 ? -13.686 -30.751 12.824 1.00 75.12 178 SER A C 1
ATOM 1379 O O . SER A 1 178 ? -14.746 -30.229 12.481 1.00 75.12 178 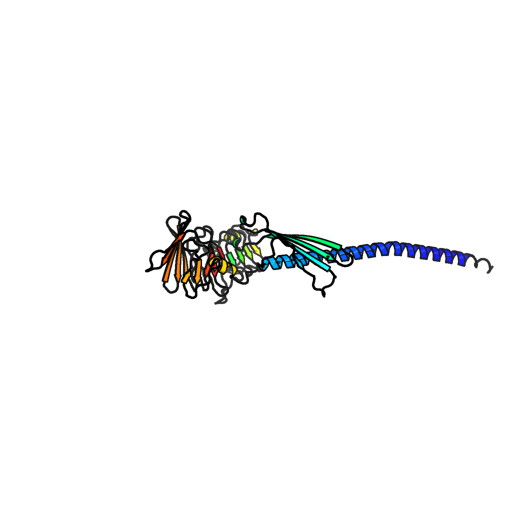SER A O 1
ATOM 1381 N N . ASN A 1 179 ? -12.657 -30.035 13.286 1.00 72.56 179 ASN A N 1
ATOM 1382 C CA . ASN A 1 179 ? -12.670 -28.584 13.396 1.00 72.56 179 ASN A CA 1
ATOM 1383 C C . ASN A 1 179 ? -12.280 -27.940 12.065 1.00 72.56 179 ASN A C 1
ATOM 1385 O O . ASN A 1 179 ? -11.594 -28.531 11.233 1.00 72.56 179 ASN A O 1
ATOM 1389 N N . ARG A 1 180 ? -12.728 -26.700 11.865 1.00 75.25 180 ARG A N 1
ATOM 1390 C CA . ARG A 1 180 ? -12.439 -25.949 10.641 1.00 75.25 180 ARG A CA 1
ATOM 1391 C C . ARG A 1 180 ? -10.958 -25.573 10.581 1.00 75.25 180 ARG A C 1
ATOM 1393 O O . ARG A 1 180 ? -10.427 -24.988 11.521 1.00 75.25 180 ARG A O 1
ATOM 1400 N N . THR A 1 181 ? -10.307 -25.892 9.467 1.00 87.12 181 THR A N 1
ATOM 1401 C CA . THR A 1 181 ? -8.984 -25.375 9.088 1.00 87.12 181 THR A CA 1
ATOM 1402 C C . THR A 1 181 ? -9.072 -23.879 8.775 1.00 87.12 181 THR A C 1
ATOM 1404 O O . THR A 1 181 ? -10.182 -23.403 8.527 1.00 87.12 181 THR A O 1
ATOM 1407 N N . PRO A 1 182 ? -7.953 -23.130 8.766 1.00 92.44 182 PRO A N 1
ATOM 1408 C CA . PRO A 1 182 ? -7.969 -21.780 8.216 1.00 92.44 182 PRO A CA 1
ATOM 1409 C C . PRO A 1 182 ? -8.476 -21.818 6.771 1.00 92.44 182 PRO A C 1
ATOM 1411 O O . PRO A 1 182 ? -8.031 -22.671 5.995 1.00 92.44 182 PRO A O 1
ATOM 1414 N N . ILE A 1 183 ? -9.402 -20.925 6.420 1.00 93.06 183 ILE A N 1
ATOM 1415 C CA . ILE A 1 183 ? -9.988 -20.842 5.077 1.00 93.06 183 ILE A CA 1
ATOM 1416 C C . ILE A 1 183 ? -9.609 -19.512 4.431 1.00 93.06 183 ILE A C 1
ATOM 1418 O O . ILE A 1 183 ? -9.957 -18.436 4.914 1.00 93.06 183 ILE A O 1
ATOM 1422 N N . PHE A 1 184 ? -8.945 -19.610 3.283 1.00 95.25 184 PHE A N 1
ATOM 1423 C CA . PHE A 1 184 ? -8.684 -18.498 2.381 1.00 95.25 184 PHE A CA 1
ATOM 1424 C C . PHE A 1 184 ? -9.690 -18.544 1.230 1.00 95.25 184 PHE A C 1
ATOM 1426 O O . PHE A 1 184 ? -9.700 -19.487 0.421 1.00 95.25 184 PHE A O 1
ATOM 1433 N N . SER A 1 185 ? -10.559 -17.537 1.159 1.00 93.50 185 SER A N 1
ATOM 1434 C CA . SER A 1 185 ? -11.636 -17.506 0.163 1.00 93.50 185 SER A CA 1
ATOM 1435 C C . SER A 1 185 ? -11.162 -17.081 -1.230 1.00 93.50 185 SER A C 1
ATOM 1437 O O . SER A 1 185 ? -11.711 -17.517 -2.242 1.00 93.50 185 SER A O 1
ATOM 1439 N N . ASP A 1 186 ? -10.086 -16.297 -1.297 1.00 94.00 186 ASP A N 1
ATOM 1440 C CA . ASP A 1 186 ? -9.586 -15.678 -2.526 1.00 94.00 186 ASP A CA 1
ATOM 1441 C C . ASP A 1 186 ? -8.087 -15.979 -2.756 1.00 94.00 186 ASP A C 1
ATOM 1443 O O . ASP A 1 186 ? -7.510 -16.918 -2.195 1.00 94.00 186 ASP A O 1
ATOM 1447 N N . LYS A 1 187 ? -7.454 -15.207 -3.639 1.00 95.38 187 LYS A N 1
ATOM 1448 C CA . LYS A 1 187 ? -6.048 -15.297 -4.006 1.00 95.38 187 LYS A CA 1
ATOM 1449 C C . LYS A 1 187 ? -5.138 -15.051 -2.803 1.00 95.38 187 LYS A C 1
ATOM 1451 O O . LYS A 1 187 ? -5.204 -14.007 -2.160 1.00 95.38 187 LYS A O 1
ATOM 1456 N N . VAL A 1 188 ? -4.212 -15.974 -2.585 1.00 96.38 188 VAL A N 1
ATOM 1457 C CA . VAL A 1 188 ? -3.142 -15.879 -1.596 1.00 96.38 188 VAL A CA 1
ATOM 1458 C C . VAL A 1 188 ? -1.817 -15.752 -2.328 1.00 96.38 188 VAL A C 1
ATOM 1460 O O . VAL A 1 188 ? -1.498 -16.536 -3.220 1.00 96.38 188 VAL A O 1
ATOM 1463 N N . THR A 1 189 ? -1.033 -14.748 -1.969 1.00 96.56 189 THR A N 1
ATOM 1464 C CA . THR A 1 189 ? 0.269 -14.485 -2.579 1.00 96.56 189 THR A CA 1
ATOM 1465 C C . THR A 1 189 ? 1.352 -14.415 -1.512 1.00 96.56 189 THR A C 1
ATOM 1467 O O . THR A 1 189 ? 1.124 -13.904 -0.421 1.00 96.56 189 THR A O 1
ATOM 1470 N N . SER A 1 190 ? 2.523 -14.968 -1.807 1.00 96.88 190 SER A N 1
ATOM 1471 C CA . SER A 1 190 ? 3.674 -14.951 -0.906 1.00 96.88 190 SER A CA 1
ATOM 1472 C C . SER A 1 190 ? 4.930 -14.604 -1.693 1.00 96.88 190 SER A C 1
ATOM 1474 O O . SER A 1 190 ? 5.132 -15.122 -2.796 1.00 96.88 190 SER A O 1
ATOM 1476 N N . GLY A 1 191 ? 5.760 -13.723 -1.139 1.00 95.50 191 GLY A N 1
ATOM 1477 C CA . GLY A 1 191 ? 7.069 -13.400 -1.702 1.00 95.50 191 GLY A CA 1
ATOM 1478 C C . GLY A 1 191 ? 8.083 -14.534 -1.554 1.00 95.50 191 GLY A C 1
ATOM 1479 O O . GLY A 1 191 ? 9.018 -14.645 -2.348 1.00 95.50 191 GLY A O 1
ATOM 1480 N N . ALA A 1 192 ? 7.872 -15.439 -0.595 1.00 96.75 192 ALA A N 1
ATOM 1481 C CA . ALA A 1 192 ? 8.643 -16.668 -0.481 1.00 96.75 192 ALA A CA 1
ATOM 1482 C C . ALA A 1 192 ? 8.256 -17.705 -1.549 1.00 96.75 192 ALA A C 1
ATOM 1484 O O . ALA A 1 192 ? 7.144 -17.724 -2.075 1.00 96.75 192 ALA A O 1
ATOM 1485 N N . ASN A 1 193 ? 9.186 -18.618 -1.840 1.00 97.38 193 ASN A N 1
ATOM 1486 C CA . ASN A 1 193 ? 8.969 -19.731 -2.771 1.00 97.38 193 ASN A CA 1
ATOM 1487 C C . ASN A 1 193 ? 8.281 -20.944 -2.114 1.00 97.38 193 ASN A C 1
ATOM 1489 O O . ASN A 1 193 ? 8.084 -21.967 -2.771 1.00 97.38 193 ASN A O 1
ATOM 1493 N N . ASP A 1 194 ? 7.941 -20.851 -0.828 1.00 96.31 194 ASP A N 1
ATOM 1494 C CA . ASP A 1 194 ? 7.340 -21.912 -0.029 1.00 96.31 194 ASP A CA 1
ATOM 1495 C C . ASP A 1 194 ? 6.347 -21.369 1.013 1.00 96.31 194 ASP A C 1
ATOM 1497 O O . ASP A 1 194 ? 6.407 -20.217 1.438 1.00 96.31 194 ASP A O 1
ATOM 1501 N N . ILE A 1 195 ? 5.423 -22.239 1.431 1.00 96.62 195 ILE A N 1
ATOM 1502 C CA . ILE A 1 195 ? 4.564 -22.043 2.605 1.00 96.62 195 ILE A CA 1
ATOM 1503 C C . ILE A 1 195 ? 5.004 -23.020 3.677 1.00 96.62 195 ILE A C 1
ATOM 1505 O O . ILE A 1 195 ? 5.259 -24.197 3.399 1.00 96.62 195 ILE A O 1
ATOM 1509 N N . ARG A 1 196 ? 5.016 -22.556 4.923 1.00 96.88 196 ARG A N 1
ATOM 1510 C CA . ARG A 1 196 ? 5.263 -23.418 6.075 1.00 96.88 196 ARG A CA 1
ATOM 1511 C C . ARG A 1 196 ? 3.938 -23.961 6.573 1.00 96.88 196 ARG A C 1
ATOM 1513 O O . ARG A 1 196 ? 3.089 -23.207 7.033 1.00 96.88 196 ARG A O 1
ATOM 1520 N N . TYR A 1 197 ? 3.777 -25.273 6.504 1.00 95.75 197 TYR A N 1
ATOM 1521 C CA . TYR A 1 197 ? 2.604 -25.949 7.041 1.00 95.75 197 TYR A CA 1
ATOM 1522 C C . TYR A 1 197 ? 2.941 -26.627 8.365 1.00 95.75 197 TYR A C 1
ATOM 1524 O O . TYR A 1 197 ? 4.009 -27.225 8.506 1.00 95.75 197 TYR A O 1
ATOM 1532 N N . TYR A 1 198 ? 2.010 -26.581 9.310 1.00 93.94 198 TYR A N 1
ATOM 1533 C CA . TYR A 1 198 ? 2.056 -27.362 10.540 1.00 93.94 198 TYR A CA 1
ATOM 1534 C C . TYR A 1 198 ? 0.737 -28.133 10.709 1.00 93.94 198 TYR A C 1
ATOM 1536 O O . TYR A 1 198 ? -0.311 -27.524 10.507 1.00 93.94 198 TYR A O 1
ATOM 1544 N N . PRO A 1 199 ? 0.765 -29.434 11.067 1.00 93.62 199 PRO A N 1
ATOM 1545 C CA . PRO A 1 199 ? 1.954 -30.252 11.322 1.00 93.62 199 PRO A CA 1
ATOM 1546 C C . PRO A 1 199 ? 2.619 -30.792 10.043 1.00 93.62 199 PRO A C 1
ATOM 1548 O O . PRO A 1 199 ? 3.770 -31.220 10.088 1.00 93.62 199 PRO A O 1
ATOM 1551 N N . ARG A 1 200 ? 1.921 -30.781 8.900 1.00 94.81 200 ARG A N 1
ATOM 1552 C CA . ARG A 1 200 ? 2.411 -31.283 7.603 1.00 94.81 200 ARG A CA 1
ATOM 1553 C C . ARG A 1 200 ? 1.780 -30.511 6.441 1.00 94.81 200 ARG A C 1
ATOM 1555 O O . ARG A 1 200 ? 0.716 -29.939 6.640 1.00 94.81 200 ARG A O 1
ATOM 1562 N N . PRO A 1 201 ? 2.354 -30.505 5.229 1.00 94.44 201 PRO A N 1
ATOM 1563 C CA . PRO A 1 201 ? 1.678 -29.951 4.054 1.00 94.44 201 PRO A CA 1
ATOM 1564 C C . PRO A 1 201 ? 0.434 -30.768 3.642 1.00 94.44 201 PRO A C 1
ATOM 1566 O O . PRO A 1 201 ? 0.353 -31.964 3.961 1.00 94.44 201 PRO A O 1
ATOM 1569 N N . PRO A 1 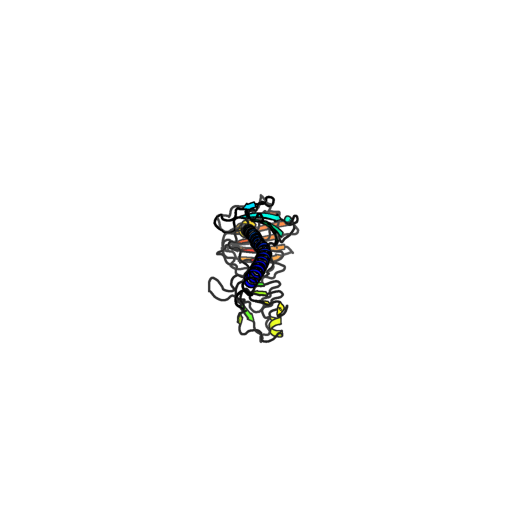202 ? -0.529 -30.155 2.922 1.00 93.00 202 PRO A N 1
ATOM 1570 C CA . PRO A 1 202 ? -1.648 -30.874 2.319 1.00 93.00 202 PRO A CA 1
ATOM 1571 C C . PRO A 1 202 ? -1.129 -31.885 1.287 1.00 93.00 202 PRO A C 1
ATOM 1573 O O . PRO A 1 202 ? -0.384 -31.541 0.371 1.00 93.00 202 PRO A O 1
ATOM 1576 N N . GLY A 1 203 ? -1.505 -33.150 1.451 1.00 92.88 203 GLY A N 1
ATOM 1577 C CA . GLY A 1 203 ? -1.035 -34.284 0.655 1.00 92.88 203 GLY A CA 1
ATOM 1578 C C . GLY A 1 203 ? -1.895 -34.590 -0.571 1.00 92.88 203 GLY A C 1
ATOM 1579 O O . GLY A 1 203 ? -1.497 -35.394 -1.411 1.00 92.88 203 GLY A O 1
ATOM 1580 N N . ASN A 1 204 ? -3.074 -33.977 -0.695 1.00 91.81 204 ASN A N 1
ATOM 1581 C CA . ASN A 1 204 ? -3.961 -34.157 -1.844 1.00 91.81 204 ASN A CA 1
ATOM 1582 C C . ASN A 1 204 ? -4.773 -32.886 -2.152 1.00 91.81 204 ASN A C 1
ATOM 1584 O O . ASN A 1 204 ? -4.821 -31.937 -1.370 1.00 91.81 204 ASN A O 1
ATOM 1588 N N . SER A 1 205 ? -5.443 -32.869 -3.308 1.00 91.00 205 SER A N 1
ATOM 1589 C CA . SER A 1 205 ? -6.232 -31.716 -3.760 1.00 91.00 205 SER A CA 1
ATOM 1590 C C . SER A 1 205 ? -7.445 -31.400 -2.880 1.00 91.00 205 SER A C 1
ATOM 1592 O O . SER A 1 205 ? -7.918 -30.269 -2.906 1.00 91.00 205 SER A O 1
ATOM 1594 N N . GLY A 1 206 ? -7.981 -32.384 -2.150 1.00 91.44 206 GLY A N 1
ATOM 1595 C CA . GLY A 1 206 ? -9.091 -32.181 -1.217 1.00 91.44 206 GLY A CA 1
ATOM 1596 C C . GLY A 1 206 ? -8.640 -31.398 0.012 1.00 91.44 206 GLY A C 1
ATOM 1597 O O . GLY A 1 206 ? -9.225 -30.365 0.316 1.00 91.44 206 GLY A O 1
ATOM 1598 N N . GLU A 1 207 ? -7.541 -31.830 0.635 1.00 92.19 207 GLU A N 1
ATOM 1599 C CA . GLU A 1 207 ? -6.892 -31.118 1.746 1.00 92.19 207 GLU A CA 1
ATOM 1600 C C . GLU A 1 207 ? -6.490 -29.695 1.334 1.00 92.19 207 GLU A C 1
ATOM 1602 O O . GLU A 1 207 ? -6.774 -28.736 2.044 1.00 92.19 207 GLU A O 1
ATOM 1607 N N . PHE A 1 208 ? -5.917 -29.535 0.135 1.00 93.44 208 PHE A N 1
ATOM 1608 C CA . PHE A 1 208 ? -5.563 -28.215 -0.384 1.00 93.44 208 PHE A CA 1
ATOM 1609 C C . PHE A 1 208 ? -6.788 -27.296 -0.524 1.00 93.44 208 PHE A C 1
ATOM 1611 O O . PHE A 1 208 ? -6.730 -26.137 -0.126 1.00 93.44 208 PHE A O 1
ATOM 1618 N N . ARG A 1 209 ? -7.907 -27.805 -1.059 1.00 91.88 209 ARG A N 1
ATOM 1619 C CA . ARG A 1 209 ? -9.163 -27.041 -1.179 1.00 91.88 209 ARG A CA 1
ATOM 1620 C C . ARG A 1 209 ? -9.810 -26.723 0.168 1.00 91.88 209 ARG A C 1
ATOM 1622 O O . ARG A 1 209 ? -10.566 -25.763 0.245 1.00 91.88 209 ARG A O 1
ATOM 1629 N N . GLY A 1 210 ? -9.526 -27.518 1.200 1.00 90.88 210 GLY A N 1
ATOM 1630 C CA . GLY A 1 210 ? -9.958 -27.239 2.570 1.00 90.88 210 GLY A CA 1
ATOM 1631 C C . GLY A 1 210 ? -9.297 -25.992 3.161 1.00 90.88 210 GLY A C 1
ATOM 1632 O O . GLY A 1 210 ? -9.911 -25.316 3.977 1.00 90.88 210 GLY A O 1
ATOM 1633 N N . ILE A 1 211 ? -8.080 -25.664 2.711 1.00 94.31 211 ILE A N 1
ATOM 1634 C CA . ILE A 1 211 ? -7.351 -24.453 3.116 1.00 94.31 211 ILE A CA 1
ATOM 1635 C C . ILE A 1 211 ? -7.643 -23.302 2.146 1.00 94.31 211 ILE A C 1
ATOM 1637 O O . ILE A 1 211 ? -7.994 -22.199 2.549 1.00 94.31 211 ILE A O 1
ATOM 1641 N N . PHE A 1 212 ? -7.522 -23.558 0.845 1.00 95.56 212 PHE A N 1
ATOM 1642 C CA . PHE A 1 212 ? -7.707 -22.572 -0.215 1.00 95.56 212 PHE A CA 1
ATOM 1643 C C . PHE A 1 212 ? -8.967 -22.911 -1.005 1.00 95.56 212 PHE A C 1
ATOM 1645 O O . PHE A 1 212 ? -8.931 -23.727 -1.931 1.00 95.56 212 PHE A O 1
ATOM 1652 N N . SER A 1 213 ? -10.089 -22.285 -0.660 1.00 91.94 213 SER A N 1
ATOM 1653 C CA . SER A 1 213 ? -11.399 -22.641 -1.228 1.00 91.94 213 SER A CA 1
ATOM 1654 C C . SER A 1 213 ? -11.463 -22.470 -2.757 1.00 91.94 213 SER A C 1
ATOM 1656 O O . SER A 1 213 ? -12.114 -23.252 -3.451 1.00 91.94 213 SER A O 1
ATOM 1658 N N . SER A 1 214 ? -10.700 -21.512 -3.294 1.00 88.75 214 SER A N 1
ATOM 1659 C CA . SER A 1 214 ? -10.542 -21.252 -4.730 1.00 88.75 214 SER A CA 1
ATOM 1660 C C . SER A 1 214 ? -9.624 -22.263 -5.454 1.00 88.75 214 SER A C 1
ATOM 1662 O O . SER A 1 214 ? -9.504 -22.247 -6.682 1.00 88.75 214 SER A O 1
ATOM 1664 N N . GLY A 1 215 ? -9.009 -23.196 -4.720 1.00 88.31 215 GLY A N 1
ATOM 1665 C CA . GLY A 1 215 ? -8.180 -24.284 -5.240 1.00 88.31 215 GLY A CA 1
ATOM 1666 C C . GLY A 1 215 ? -6.712 -23.914 -5.512 1.00 88.31 215 GLY A C 1
ATOM 1667 O O . GLY A 1 215 ? -6.287 -22.799 -5.244 1.00 88.31 215 GLY A O 1
ATOM 1668 N N . PRO A 1 216 ? -5.909 -24.843 -6.074 1.00 84.56 216 PRO A N 1
ATOM 1669 C CA . PRO A 1 216 ? -4.454 -24.687 -6.252 1.00 84.56 216 PRO A CA 1
ATOM 1670 C C . PRO A 1 216 ? -3.993 -23.429 -6.984 1.00 84.56 216 PRO A C 1
ATOM 1672 O O . PRO A 1 216 ? -2.903 -22.939 -6.717 1.00 84.56 216 PRO A O 1
ATOM 1675 N N . GLY A 1 217 ? -4.811 -22.904 -7.899 1.00 87.69 217 GLY A N 1
ATOM 1676 C CA . GLY A 1 217 ? -4.487 -21.695 -8.654 1.00 87.69 217 GLY A CA 1
ATOM 1677 C C . GLY A 1 217 ? -4.649 -20.393 -7.867 1.00 87.69 217 GLY A C 1
ATOM 1678 O O . GLY A 1 217 ? -4.213 -19.353 -8.356 1.00 87.69 217 GLY A O 1
ATOM 1679 N N . SER A 1 218 ? -5.268 -20.419 -6.680 1.00 92.44 218 SER A N 1
ATOM 1680 C CA . SER A 1 218 ? -5.390 -19.221 -5.847 1.00 92.44 218 SER A CA 1
ATOM 1681 C C . SER A 1 218 ? -4.100 -18.900 -5.100 1.00 92.44 218 SER A C 1
ATOM 1683 O O . SER A 1 218 ? -3.918 -17.756 -4.700 1.00 92.44 218 SER A O 1
ATOM 1685 N N . LEU A 1 219 ? -3.190 -19.867 -4.959 1.00 96.50 219 LEU A N 1
ATOM 1686 C CA . LEU A 1 219 ? -1.901 -19.675 -4.315 1.00 96.50 219 LEU A CA 1
ATOM 1687 C C . LEU A 1 219 ? -0.812 -19.307 -5.334 1.00 96.50 219 LEU A C 1
ATOM 1689 O O . LEU A 1 219 ? -0.531 -20.072 -6.255 1.00 96.50 219 LEU A O 1
ATOM 1693 N N . VAL A 1 220 ? -0.142 -18.172 -5.130 1.00 96.94 220 VAL A N 1
ATOM 1694 C CA . VAL A 1 220 ? 1.020 -17.743 -5.925 1.00 96.94 220 VAL A CA 1
ATOM 1695 C C . VAL A 1 220 ? 2.227 -17.541 -5.013 1.00 96.94 220 VAL A C 1
ATOM 1697 O O . VAL A 1 220 ? 2.206 -16.685 -4.132 1.00 96.94 220 VAL A O 1
ATOM 1700 N N . LEU A 1 221 ? 3.282 -18.317 -5.247 1.00 97.25 221 LEU A N 1
ATOM 1701 C CA . LEU A 1 221 ? 4.561 -18.229 -4.536 1.00 97.25 221 LEU A CA 1
ATOM 1702 C C . LEU A 1 221 ? 5.595 -17.483 -5.385 1.00 97.25 221 LEU A C 1
ATOM 1704 O O . LEU A 1 221 ? 5.474 -17.449 -6.612 1.00 97.25 221 LEU A O 1
ATOM 1708 N N . GLY A 1 222 ? 6.604 -16.901 -4.740 1.00 95.94 222 GLY A N 1
ATOM 1709 C CA . GLY A 1 222 ? 7.623 -16.085 -5.404 1.00 95.94 222 GLY A CA 1
ATOM 1710 C C . GLY A 1 222 ? 7.044 -14.817 -6.036 1.00 95.94 222 GLY A C 1
ATOM 1711 O O . GLY A 1 222 ? 7.537 -14.355 -7.066 1.00 95.94 222 GLY A O 1
ATOM 1712 N N . ALA A 1 223 ? 5.956 -14.287 -5.471 1.00 94.19 223 ALA A N 1
ATOM 1713 C CA . ALA A 1 223 ? 5.408 -13.005 -5.890 1.00 94.19 223 ALA A CA 1
A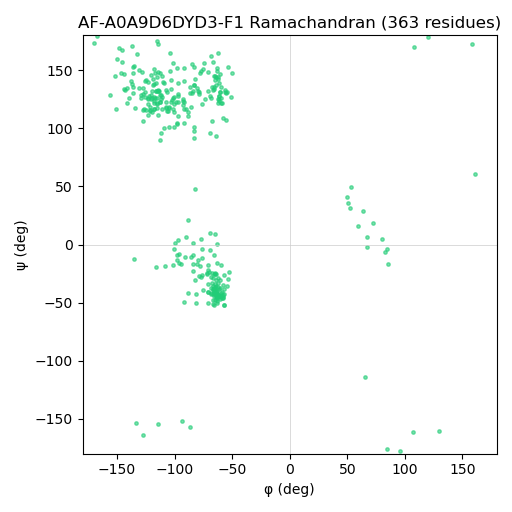TOM 1714 C C . ALA A 1 223 ? 6.430 -11.889 -5.617 1.00 94.19 223 ALA A C 1
ATOM 1716 O O . ALA A 1 223 ? 7.207 -11.964 -4.670 1.00 94.19 223 ALA A O 1
ATOM 1717 N N . ASN A 1 224 ? 6.437 -10.834 -6.434 1.00 89.25 224 ASN A N 1
ATOM 1718 C CA . ASN A 1 224 ? 7.280 -9.680 -6.129 1.00 89.25 224 ASN A CA 1
ATOM 1719 C C . ASN A 1 224 ? 6.850 -9.092 -4.774 1.00 89.25 224 ASN A C 1
ATOM 1721 O O . ASN A 1 224 ? 5.646 -8.874 -4.600 1.00 89.25 224 ASN A O 1
ATOM 1725 N N . PRO A 1 225 ? 7.790 -8.826 -3.847 1.00 86.38 225 PRO A N 1
ATOM 1726 C CA . PRO A 1 225 ? 7.467 -8.145 -2.605 1.00 86.38 225 PRO A CA 1
ATOM 1727 C C . PRO A 1 225 ? 6.806 -6.803 -2.900 1.00 86.38 225 PRO A C 1
ATOM 1729 O O . PRO A 1 225 ? 7.303 -6.017 -3.714 1.00 86.38 225 PRO A O 1
ATOM 1732 N N . VAL A 1 226 ? 5.689 -6.539 -2.241 1.00 81.25 226 VAL A N 1
ATOM 1733 C CA . VAL A 1 226 ? 5.026 -5.243 -2.291 1.00 81.25 226 VAL A CA 1
ATOM 1734 C C . VAL A 1 226 ? 5.684 -4.371 -1.231 1.00 81.25 226 VAL A C 1
ATOM 1736 O O . VAL A 1 226 ? 5.667 -4.694 -0.046 1.00 81.25 226 VAL A O 1
ATOM 1739 N N . SER A 1 227 ? 6.302 -3.265 -1.642 1.00 72.69 227 SER A N 1
ATOM 1740 C CA . SER A 1 227 ? 6.950 -2.363 -0.690 1.00 72.69 227 SER A CA 1
ATOM 1741 C C . SER A 1 227 ? 5.929 -1.799 0.293 1.00 72.69 227 SER A C 1
ATOM 1743 O O . SER A 1 227 ? 4.961 -1.162 -0.119 1.00 72.69 227 SER A O 1
ATOM 1745 N N . PHE A 1 228 ? 6.170 -2.000 1.587 1.00 68.62 228 PHE A N 1
ATOM 1746 C CA . PHE A 1 228 ? 5.439 -1.289 2.626 1.00 68.62 228 PHE A CA 1
ATOM 1747 C C . PHE A 1 228 ? 5.752 0.208 2.528 1.00 68.62 228 PHE A C 1
ATOM 1749 O O . PHE A 1 228 ? 6.883 0.584 2.187 1.00 68.62 228 PHE A O 1
ATOM 1756 N N . PRO A 1 229 ? 4.777 1.090 2.797 1.00 64.75 229 PRO A N 1
ATOM 1757 C CA . PRO A 1 229 ? 5.091 2.496 2.963 1.00 64.75 229 PRO A CA 1
ATOM 1758 C C . PRO A 1 229 ? 6.094 2.616 4.117 1.00 64.75 229 PRO A C 1
ATOM 1760 O O . PRO A 1 229 ? 5.832 2.176 5.226 1.00 64.75 229 PRO A O 1
ATOM 1763 N N . GLY A 1 230 ? 7.271 3.190 3.850 1.00 65.25 230 GLY A N 1
ATOM 1764 C CA . GLY A 1 230 ? 8.332 3.295 4.862 1.00 65.25 230 GLY A CA 1
ATOM 1765 C C . GLY A 1 230 ? 7.979 4.198 6.050 1.00 65.25 230 GLY A C 1
ATOM 1766 O O . GLY A 1 230 ? 8.741 4.258 7.007 1.00 65.25 230 GLY A O 1
ATOM 1767 N N . THR A 1 231 ? 6.860 4.922 5.973 1.00 73.12 231 THR A N 1
ATOM 1768 C CA . THR A 1 231 ? 6.263 5.671 7.076 1.00 73.12 231 THR A CA 1
ATOM 1769 C C . THR A 1 231 ? 4.743 5.603 6.965 1.00 73.12 231 THR A C 1
ATOM 1771 O O . THR A 1 231 ? 4.192 5.649 5.861 1.00 73.12 231 THR A O 1
ATOM 1774 N N . ASN A 1 232 ? 4.062 5.599 8.107 1.00 80.88 232 ASN A N 1
ATOM 1775 C CA . ASN A 1 232 ? 2.608 5.748 8.167 1.00 80.88 232 ASN A CA 1
ATOM 1776 C C . ASN A 1 232 ? 2.184 7.230 8.238 1.00 80.88 232 ASN A C 1
ATOM 1778 O O . ASN A 1 232 ? 1.068 7.558 8.635 1.00 80.88 232 ASN A O 1
ATOM 1782 N N . GLU A 1 233 ? 3.060 8.149 7.806 1.00 84.06 233 GLU A N 1
ATOM 1783 C CA . GLU A 1 233 ? 2.835 9.598 7.886 1.00 84.06 233 GLU A CA 1
ATOM 1784 C C . GLU A 1 233 ? 1.620 10.027 7.055 1.00 84.06 233 GLU A C 1
ATOM 1786 O O . GLU A 1 233 ? 0.845 10.876 7.475 1.00 84.06 233 GLU A O 1
ATOM 1791 N N . ASN A 1 234 ? 1.382 9.406 5.897 1.00 80.81 234 ASN A N 1
ATOM 1792 C CA . ASN A 1 234 ? 0.194 9.718 5.099 1.00 80.81 234 ASN A CA 1
ATOM 1793 C C . ASN A 1 234 ? -1.100 9.310 5.822 1.00 80.81 234 ASN A C 1
ATOM 1795 O O . ASN A 1 234 ? -2.100 10.021 5.737 1.00 80.81 234 ASN A O 1
ATOM 1799 N N . GLN A 1 235 ? -1.088 8.188 6.543 1.00 87.94 235 GLN A N 1
ATOM 1800 C CA . GLN A 1 235 ? -2.208 7.698 7.343 1.00 87.94 235 GLN A CA 1
ATOM 1801 C C . GLN A 1 235 ? -2.417 8.580 8.575 1.00 87.94 235 GLN A C 1
ATOM 1803 O O . GLN A 1 235 ? -3.550 8.968 8.857 1.00 87.94 235 GLN A O 1
ATOM 1808 N N . LYS A 1 236 ? -1.329 8.996 9.229 1.00 92.69 236 LYS A N 1
ATOM 1809 C CA . LYS A 1 236 ? -1.332 9.992 10.303 1.00 92.69 236 LYS A CA 1
ATOM 1810 C C . LYS A 1 236 ? -1.953 11.311 9.848 1.00 92.69 236 LYS A C 1
ATOM 1812 O O . LYS A 1 236 ? -2.902 11.795 10.461 1.00 92.69 236 LYS A O 1
ATOM 1817 N N . GLN A 1 237 ? -1.477 11.863 8.732 1.00 89.69 237 GLN A N 1
ATOM 1818 C CA . GLN A 1 237 ? -2.001 13.102 8.153 1.00 89.69 237 GLN A CA 1
ATOM 1819 C C . GLN A 1 237 ? -3.451 12.950 7.679 1.00 89.69 237 GLN A C 1
ATOM 1821 O O . GLN A 1 237 ? -4.238 13.885 7.815 1.00 89.69 237 GLN A O 1
ATOM 1826 N N . ALA A 1 238 ? -3.845 11.777 7.174 1.00 85.94 238 ALA A N 1
ATOM 1827 C CA . ALA A 1 238 ? -5.236 11.489 6.835 1.00 85.94 238 ALA A CA 1
ATOM 1828 C C . ALA A 1 238 ? -6.134 11.429 8.080 1.00 85.94 238 ALA A C 1
ATOM 1830 O O . ALA A 1 238 ? -7.269 11.908 8.028 1.00 85.94 238 ALA A O 1
ATOM 1831 N N . ALA A 1 239 ? -5.649 10.879 9.196 1.00 93.06 239 ALA A N 1
ATOM 1832 C CA . ALA A 1 239 ? -6.374 10.892 10.460 1.00 93.06 239 ALA A CA 1
ATOM 1833 C C . ALA A 1 239 ? -6.504 12.320 11.005 1.00 93.06 239 ALA A C 1
ATOM 1835 O O . ALA A 1 239 ? -7.623 12.725 11.302 1.00 93.06 239 ALA A O 1
ATOM 1836 N N . LEU A 1 240 ? -5.410 13.093 11.040 1.00 94.44 240 LEU A N 1
ATOM 1837 C CA . LEU A 1 240 ? -5.353 14.472 11.552 1.00 94.44 240 LEU A CA 1
ATOM 1838 C C . LEU A 1 240 ? -6.034 15.512 10.644 1.00 94.44 240 LEU A C 1
ATOM 1840 O O . LEU A 1 240 ? -6.459 16.560 11.115 1.00 94.44 240 LEU A O 1
ATOM 1844 N N . ALA A 1 241 ? -6.138 15.266 9.337 1.00 92.00 241 ALA A N 1
ATOM 1845 C CA . ALA A 1 241 ? -6.654 16.229 8.357 1.00 92.00 241 ALA A CA 1
ATOM 1846 C C . ALA A 1 241 ? -6.012 17.629 8.461 1.00 92.00 241 ALA A C 1
ATOM 1848 O O . ALA A 1 241 ? -6.688 18.655 8.353 1.00 92.00 241 ALA A O 1
ATOM 1849 N N . GLY A 1 242 ? -4.694 17.663 8.679 1.00 88.69 242 GLY A N 1
ATOM 1850 C CA . GLY A 1 242 ? -3.907 18.893 8.788 1.00 88.69 242 GLY A CA 1
ATOM 1851 C C . GLY A 1 242 ? -3.979 19.599 10.145 1.00 88.69 242 GLY A C 1
ATOM 1852 O O . GLY A 1 242 ? -3.407 20.682 10.275 1.00 88.69 242 GLY A O 1
ATOM 1853 N N . THR A 1 243 ? -4.649 19.032 11.155 1.00 92.19 243 THR A N 1
ATOM 1854 C CA . THR A 1 243 ? -4.538 19.535 12.532 1.00 92.19 243 THR A CA 1
ATOM 1855 C C . THR A 1 243 ? -3.208 19.128 13.157 1.00 92.19 243 THR A C 1
ATOM 1857 O O . THR A 1 243 ? -2.657 18.077 12.833 1.00 92.19 243 THR A O 1
ATOM 1860 N N . THR A 1 244 ? -2.706 19.937 14.090 1.00 94.56 244 THR A N 1
ATOM 1861 C CA . THR A 1 244 ? -1.542 19.562 14.899 1.00 94.56 244 THR A CA 1
ATOM 1862 C C . THR A 1 244 ? -1.866 18.326 15.735 1.00 94.56 244 THR A C 1
ATOM 1864 O O . THR A 1 244 ? -2.986 18.174 16.225 1.00 94.56 244 THR A O 1
ATOM 1867 N N . GLU A 1 245 ? -0.884 17.445 15.878 1.00 95.44 245 GLU A N 1
ATOM 1868 C CA . GLU A 1 245 ? -0.955 16.314 16.794 1.00 95.44 245 GLU A CA 1
ATOM 1869 C C . GLU A 1 245 ? -1.143 16.807 18.244 1.00 95.44 245 GLU A C 1
ATOM 1871 O O . GLU A 1 245 ? -0.488 17.776 18.630 1.00 95.44 245 GLU A O 1
ATOM 1876 N N . PRO A 1 246 ? -2.047 16.200 19.034 1.00 95.25 246 PRO A N 1
ATOM 1877 C CA . PRO A 1 246 ? -2.212 16.535 20.447 1.00 95.25 246 PRO A CA 1
ATOM 1878 C C . PRO A 1 246 ? -0.965 16.173 21.271 1.00 95.25 246 PRO A C 1
ATOM 1880 O O . PRO A 1 246 ? -0.317 15.156 21.018 1.00 95.25 246 PRO A O 1
ATOM 1883 N N . ASP A 1 247 ? -0.671 16.993 22.283 1.00 95.00 247 ASP A N 1
ATOM 1884 C CA . ASP A 1 247 ? 0.451 16.771 23.206 1.00 95.00 247 ASP A CA 1
ATOM 1885 C C . ASP A 1 247 ? 0.157 15.680 24.254 1.00 95.00 247 ASP A C 1
ATOM 1887 O O . ASP A 1 247 ? 1.080 15.029 24.738 1.00 95.00 247 ASP A O 1
ATOM 1891 N N . GLU A 1 248 ? -1.119 15.489 24.606 1.00 95.00 248 GLU A N 1
ATOM 1892 C CA . GLU A 1 248 ? -1.577 14.538 25.626 1.00 95.00 248 GLU A CA 1
ATOM 1893 C C . GLU A 1 248 ? -2.191 13.284 24.996 1.00 95.00 248 GLU A C 1
ATOM 1895 O O . GLU A 1 248 ? -2.805 13.351 23.924 1.00 95.00 248 GLU A O 1
ATOM 1900 N N . ASP A 1 249 ? -2.062 12.155 25.699 1.00 95.31 249 ASP A N 1
ATOM 1901 C CA . ASP A 1 249 ? -2.705 10.901 25.322 1.00 95.31 249 ASP A CA 1
ATOM 1902 C C . ASP A 1 249 ? -4.231 11.048 25.327 1.00 95.31 249 ASP A C 1
ATOM 1904 O O . ASP A 1 249 ? -4.835 11.720 26.171 1.00 95.31 249 ASP A O 1
ATOM 1908 N N . GLY A 1 250 ? -4.873 10.451 24.328 1.00 95.31 250 GLY A N 1
ATOM 1909 C CA . GLY A 1 250 ? -6.305 10.606 24.134 1.00 95.31 250 GLY A CA 1
ATOM 1910 C C . GLY A 1 250 ? -6.781 10.321 22.718 1.00 95.31 250 GLY A C 1
ATOM 1911 O O . GLY A 1 250 ? -6.012 10.177 21.765 1.00 95.31 250 GLY A O 1
ATOM 1912 N N . ILE A 1 251 ? -8.105 10.312 22.570 1.00 96.44 251 ILE A N 1
ATOM 1913 C CA . ILE A 1 251 ? -8.775 10.188 21.275 1.00 96.44 251 ILE A CA 1
ATOM 1914 C C . ILE A 1 251 ? -9.207 11.567 20.789 1.00 96.44 251 ILE A C 1
ATOM 1916 O O . ILE A 1 251 ? -9.998 12.264 21.432 1.00 96.44 251 ILE A O 1
ATOM 1920 N N . VAL A 1 252 ? -8.726 11.933 19.608 1.00 96.62 252 VAL A N 1
ATOM 1921 C CA . VAL A 1 252 ? -9.028 13.188 18.930 1.00 96.62 252 VAL A CA 1
ATOM 1922 C C . VAL A 1 252 ? -9.798 12.911 17.644 1.00 96.62 252 VAL A C 1
ATOM 1924 O O . VAL A 1 252 ? -9.431 12.073 16.822 1.00 96.62 252 VAL A O 1
ATOM 1927 N N . LEU A 1 253 ? -10.880 13.667 17.467 1.00 97.19 253 LEU A N 1
ATOM 1928 C CA . LEU A 1 253 ? -11.660 13.736 16.236 1.00 97.19 253 LEU A CA 1
ATOM 1929 C C . LEU A 1 253 ? -11.427 15.107 15.594 1.00 97.19 253 LEU A C 1
ATOM 1931 O O . LEU A 1 253 ? -12.032 16.087 16.046 1.00 97.19 253 LEU A O 1
ATOM 1935 N N . PRO A 1 254 ? -10.555 15.217 14.575 1.00 96.38 254 PRO A N 1
ATOM 1936 C CA . PRO A 1 254 ? -10.281 16.490 13.924 1.00 96.38 254 PRO A CA 1
ATOM 1937 C C . PRO A 1 254 ? -11.546 17.089 13.324 1.00 96.38 254 PRO A C 1
ATOM 1939 O O . PRO A 1 254 ? -12.266 16.445 12.551 1.00 96.38 254 PRO A O 1
ATOM 1942 N N . ALA A 1 255 ? -11.822 18.331 13.710 1.00 96.31 255 ALA A N 1
ATOM 1943 C CA . ALA A 1 255 ? -13.033 19.034 13.336 1.00 96.31 255 ALA A CA 1
ATOM 1944 C C . ALA A 1 255 ? -12.781 20.534 13.169 1.00 96.31 255 ALA A C 1
ATOM 1946 O O . ALA A 1 255 ? -12.006 21.142 13.907 1.00 96.31 255 ALA A O 1
ATOM 1947 N N . ASN A 1 256 ? -13.515 21.148 12.243 1.00 95.00 256 ASN A N 1
ATOM 1948 C CA . ASN A 1 256 ? -13.659 22.596 12.157 1.00 95.00 256 ASN A CA 1
ATOM 1949 C C . ASN A 1 256 ? -15.005 22.991 12.785 1.00 95.00 256 ASN A C 1
ATOM 1951 O O . ASN A 1 256 ? -16.078 22.789 12.202 1.00 95.00 256 ASN A O 1
ATOM 1955 N N . GLY A 1 257 ? -14.954 23.481 14.026 1.00 94.25 257 GLY A N 1
ATOM 1956 C CA . GLY A 1 257 ? -16.140 23.649 14.862 1.00 94.25 257 GLY A CA 1
ATOM 1957 C C . GLY A 1 257 ? -16.750 22.290 15.206 1.00 94.25 257 GLY A C 1
ATOM 1958 O O . GLY A 1 257 ? -16.133 21.488 15.897 1.00 94.25 257 GLY A O 1
ATOM 1959 N N . THR A 1 258 ? -17.960 22.020 14.716 1.00 95.38 258 THR A N 1
ATOM 1960 C CA . THR A 1 258 ? -18.632 20.719 14.898 1.00 95.38 258 THR A CA 1
ATOM 1961 C C . THR A 1 258 ? -18.527 19.810 13.680 1.00 95.38 258 THR A C 1
ATOM 1963 O O . THR A 1 258 ? -19.005 18.686 13.740 1.00 95.38 258 THR A O 1
ATOM 1966 N N . THR A 1 259 ? -17.944 20.258 12.566 1.00 96.88 259 THR A N 1
ATOM 1967 C CA . THR A 1 259 ? -17.872 19.445 11.342 1.00 96.88 259 THR A CA 1
ATOM 1968 C C . THR A 1 259 ? -16.574 18.653 11.320 1.00 96.88 259 THR A C 1
ATOM 1970 O O . THR A 1 259 ? -15.507 19.262 11.372 1.00 96.88 259 THR A O 1
ATOM 1973 N N . LEU A 1 260 ? -16.656 17.325 11.225 1.00 95.56 260 LEU A N 1
ATOM 1974 C CA . LEU A 1 260 ? -15.479 16.464 11.103 1.00 95.56 260 LEU A CA 1
ATOM 1975 C C . LEU A 1 260 ? -14.728 16.745 9.803 1.00 95.56 260 LEU A C 1
ATOM 1977 O O . LEU A 1 260 ? -15.334 16.890 8.740 1.00 95.56 260 LEU A O 1
ATOM 1981 N N . THR A 1 261 ? -13.404 16.788 9.897 1.00 94.06 261 THR A N 1
ATOM 1982 C CA . THR A 1 261 ? -12.506 17.011 8.757 1.00 94.06 261 THR A CA 1
ATOM 1983 C C . THR A 1 261 ? -11.600 15.816 8.476 1.00 94.06 261 THR A C 1
ATOM 1985 O O . THR A 1 261 ? -11.087 15.715 7.363 1.00 94.06 261 THR A O 1
ATOM 1988 N N . GLY A 1 262 ? -11.416 14.912 9.445 1.00 92.75 262 GLY A N 1
ATOM 1989 C CA . GLY A 1 262 ? -10.455 13.810 9.363 1.00 92.75 262 GLY A CA 1
ATOM 1990 C C . GLY A 1 262 ? -10.982 12.444 9.787 1.00 92.75 262 GLY A C 1
ATOM 1991 O O . GLY A 1 262 ? -12.168 12.129 9.652 1.00 92.75 262 GLY A O 1
ATOM 1992 N N . GLY A 1 263 ? -10.048 11.610 10.231 1.00 95.56 263 GLY A N 1
ATOM 1993 C CA . GLY A 1 263 ? -10.295 10.278 10.769 1.00 95.56 263 GLY A CA 1
ATOM 1994 C C . GLY A 1 263 ? -10.442 10.285 12.290 1.00 95.56 263 GLY A C 1
ATOM 1995 O O . GLY A 1 263 ? -10.869 11.268 12.894 1.00 95.56 263 GLY A O 1
ATOM 1996 N N . ILE A 1 264 ? -10.086 9.163 12.901 1.00 97.62 264 ILE A N 1
ATOM 1997 C CA . ILE A 1 264 ? -9.965 8.994 14.347 1.00 97.62 264 ILE A CA 1
ATOM 1998 C C . ILE A 1 264 ? -8.471 8.951 14.653 1.00 97.62 264 ILE A C 1
ATOM 2000 O O . ILE A 1 264 ? -7.779 8.041 14.200 1.00 97.62 264 ILE A O 1
ATOM 2004 N N . PHE A 1 265 ? -7.973 9.946 15.378 1.00 97.56 265 PHE A N 1
ATOM 2005 C CA . PHE A 1 265 ? -6.582 9.995 15.810 1.00 97.56 265 PHE A CA 1
ATOM 2006 C C . PHE A 1 265 ? -6.493 9.615 17.286 1.00 97.56 265 PHE A C 1
ATOM 2008 O O . PHE A 1 265 ? -7.279 10.100 18.096 1.00 97.56 265 PHE A O 1
ATOM 2015 N N . ILE A 1 266 ? -5.553 8.747 17.633 1.00 97.56 266 ILE A N 1
ATOM 2016 C CA . ILE A 1 266 ? -5.370 8.212 18.977 1.00 97.56 266 ILE A CA 1
ATOM 2017 C C . ILE A 1 266 ? -3.910 8.437 19.361 1.00 97.56 266 ILE A C 1
ATOM 2019 O O . ILE A 1 266 ? -2.999 7.918 18.718 1.00 97.56 266 ILE A O 1
ATOM 2023 N N . LYS A 1 267 ? -3.680 9.252 20.384 1.00 96.75 267 LYS A N 1
ATOM 2024 C CA . LYS A 1 267 ? -2.353 9.484 20.952 1.00 96.75 267 LYS A CA 1
ATOM 2025 C C . LYS A 1 267 ? -2.156 8.488 22.093 1.00 96.75 267 LYS A C 1
ATOM 2027 O O . LYS A 1 267 ? -2.953 8.509 23.024 1.00 96.75 267 LYS A O 1
ATOM 2032 N N . GLY A 1 268 ? -1.184 7.588 21.955 1.00 96.31 268 GLY A N 1
ATOM 2033 C CA . GLY A 1 268 ? -0.892 6.501 22.898 1.00 96.31 268 GLY A CA 1
ATOM 2034 C C . GLY A 1 268 ? -1.520 5.147 22.535 1.00 96.31 268 GLY A C 1
ATOM 2035 O O . GLY A 1 268 ? -2.173 4.999 21.494 1.00 96.31 268 GLY A O 1
ATOM 2036 N N . ASP A 1 269 ? -1.309 4.164 23.411 1.00 95.88 269 ASP A N 1
ATOM 2037 C CA . ASP A 1 269 ? -1.796 2.787 23.259 1.00 95.88 269 ASP A CA 1
ATOM 2038 C C . ASP A 1 269 ? -3.316 2.706 23.435 1.00 95.88 269 ASP A C 1
ATOM 2040 O O . ASP A 1 269 ? -3.912 3.473 24.198 1.00 95.88 269 ASP A O 1
ATOM 2044 N N . VAL A 1 270 ? -3.966 1.766 22.746 1.00 97.12 270 VAL A N 1
ATOM 2045 C CA . VAL A 1 270 ? -5.429 1.643 22.767 1.00 97.12 270 VAL A CA 1
ATOM 2046 C C . VAL A 1 270 ? -5.916 0.217 22.527 1.00 97.12 270 VAL A C 1
ATOM 2048 O O . VAL A 1 270 ? -5.377 -0.530 21.716 1.00 97.12 270 VAL A O 1
ATOM 2051 N N . THR A 1 271 ? -7.004 -0.159 23.190 1.00 96.06 271 THR A N 1
ATOM 2052 C CA . THR A 1 271 ? -7.830 -1.308 22.801 1.00 96.06 271 THR A CA 1
ATOM 2053 C C . THR A 1 271 ? -9.021 -0.822 21.983 1.00 96.06 271 THR A C 1
ATOM 2055 O O . THR A 1 271 ? -9.735 0.083 22.401 1.00 96.06 271 THR A O 1
ATOM 2058 N N . VAL A 1 272 ? -9.253 -1.432 20.822 1.00 95.50 272 VAL A N 1
ATOM 2059 C CA . VAL A 1 272 ? -10.313 -1.081 19.873 1.00 95.50 272 VAL A CA 1
ATOM 2060 C C . VAL A 1 272 ? -11.267 -2.260 19.701 1.00 95.50 272 VAL A C 1
ATOM 2062 O O . VAL A 1 272 ? -10.883 -3.337 19.242 1.00 95.50 272 VAL A O 1
ATOM 2065 N N . ARG A 1 273 ? -12.550 -2.050 19.996 1.00 95.62 273 ARG A N 1
ATOM 2066 C CA . ARG A 1 273 ? -13.614 -3.023 19.724 1.00 95.62 273 ARG A CA 1
ATOM 2067 C C . ARG A 1 273 ? -14.699 -2.404 18.855 1.00 95.62 273 ARG A C 1
ATOM 2069 O O . ARG A 1 273 ? -15.264 -1.367 19.198 1.00 95.62 273 ARG A O 1
ATOM 2076 N N . PHE A 1 274 ? -15.010 -3.062 17.747 1.00 93.94 274 PHE A N 1
ATOM 2077 C CA . PHE A 1 274 ? -16.097 -2.683 16.853 1.00 93.94 274 PHE A CA 1
ATOM 2078 C C . PHE A 1 274 ? -17.394 -3.405 17.220 1.00 93.94 274 PHE A C 1
ATOM 2080 O O . PHE A 1 274 ? -17.394 -4.598 17.521 1.00 93.94 274 PHE A O 1
ATOM 2087 N N . ASP A 1 275 ? -18.512 -2.697 17.141 1.00 95.62 275 ASP A N 1
ATOM 2088 C CA . ASP A 1 275 ? -19.845 -3.272 17.296 1.00 95.62 275 ASP A CA 1
ATOM 2089 C C . ASP A 1 275 ? -20.864 -2.570 16.389 1.00 95.62 275 ASP A C 1
ATOM 2091 O O . ASP A 1 275 ? -20.592 -1.503 15.830 1.00 95.62 275 ASP A O 1
ATOM 2095 N N . VAL A 1 276 ? -22.047 -3.157 16.230 1.00 91.81 276 VAL A N 1
ATOM 2096 C CA . VAL A 1 276 ? -23.150 -2.570 15.466 1.00 91.81 276 VAL A CA 1
ATOM 2097 C C . VAL A 1 276 ? -24.398 -2.527 16.335 1.00 91.81 276 VAL A C 1
ATOM 2099 O O . VAL A 1 276 ? -24.958 -3.561 16.687 1.00 91.81 276 VAL A O 1
ATOM 2102 N N . GLU A 1 277 ? -24.883 -1.321 16.619 1.00 96.12 277 GLU A N 1
ATOM 2103 C CA . GLU A 1 277 ? -26.089 -1.101 17.421 1.00 96.12 277 GLU A CA 1
ATOM 2104 C C . GLU A 1 277 ? -27.100 -0.280 16.625 1.00 96.12 277 GLU A C 1
ATOM 2106 O O . GLU A 1 277 ? -26.774 0.794 16.121 1.00 96.12 277 GLU A O 1
ATOM 2111 N N . ASP A 1 278 ? -28.324 -0.792 16.474 1.00 94.06 278 ASP A N 1
ATOM 2112 C CA . ASP A 1 278 ? -29.414 -0.131 15.740 1.00 94.06 278 ASP A CA 1
ATOM 2113 C C . ASP A 1 278 ? -29.020 0.347 14.325 1.00 94.06 278 ASP A C 1
ATOM 2115 O O . ASP A 1 278 ? -29.445 1.404 13.854 1.00 94.06 278 ASP A O 1
ATOM 2119 N N . GLY A 1 279 ? -28.172 -0.429 13.638 1.00 88.31 279 GLY A N 1
ATOM 2120 C CA . GLY A 1 279 ? -27.672 -0.096 12.300 1.00 88.31 279 GLY A CA 1
ATOM 2121 C C . GLY A 1 279 ? -26.646 1.043 12.272 1.00 88.31 279 GLY A C 1
ATOM 2122 O O . GLY A 1 279 ? -26.424 1.631 11.214 1.00 88.31 279 GLY A O 1
ATOM 2123 N N . LYS A 1 280 ? -26.031 1.364 13.415 1.00 93.62 280 LYS A N 1
ATOM 2124 C CA . LYS A 1 280 ? -24.945 2.340 13.575 1.00 93.62 280 LYS A CA 1
ATOM 2125 C C . LYS A 1 280 ? -23.655 1.611 13.913 1.00 93.62 280 LYS A C 1
ATOM 2127 O O . LYS A 1 280 ? -23.678 0.617 14.634 1.00 93.62 280 LYS A O 1
ATOM 2132 N N . GLN A 1 281 ? -22.529 2.119 13.422 1.00 95.81 281 GLN A N 1
ATOM 2133 C CA . GLN A 1 281 ? -21.232 1.589 13.830 1.00 95.81 281 GLN A CA 1
ATOM 2134 C C . GLN A 1 281 ? -20.889 2.158 15.208 1.00 95.81 281 GLN A C 1
ATOM 2136 O O . GLN A 1 281 ? -20.934 3.373 15.411 1.00 95.81 281 GLN A O 1
ATOM 2141 N N . VAL A 1 282 ? -20.495 1.285 16.127 1.00 97.69 282 VAL A N 1
ATOM 2142 C CA . VAL A 1 282 ? -20.002 1.641 17.457 1.00 97.69 282 VAL A CA 1
ATOM 2143 C C . VAL A 1 282 ? -18.533 1.241 17.559 1.00 97.69 282 VAL A C 1
ATOM 2145 O O . VAL A 1 282 ? -18.162 0.137 17.161 1.00 97.69 282 VAL A O 1
ATOM 2148 N N . LEU A 1 283 ? -17.683 2.145 18.043 1.00 97.50 283 LEU A N 1
ATOM 2149 C CA . LEU A 1 283 ? -16.302 1.844 18.423 1.00 97.50 283 LEU A CA 1
ATOM 2150 C C . LEU A 1 283 ? -16.176 2.067 19.924 1.00 97.50 283 LEU A C 1
ATOM 2152 O O . LEU A 1 283 ? -16.340 3.196 20.391 1.00 97.50 283 LEU A O 1
ATOM 2156 N N . SER A 1 284 ? -15.868 1.007 20.657 1.00 97.75 284 SER A N 1
ATOM 2157 C CA . SER A 1 284 ? -15.435 1.092 22.047 1.00 97.75 284 SER A CA 1
ATOM 2158 C C . SER A 1 284 ? -13.915 1.144 22.069 1.00 97.75 284 SER A C 1
ATOM 2160 O O . SER A 1 284 ? -13.257 0.236 21.558 1.00 97.75 284 SER A O 1
ATOM 2162 N N . LEU A 1 285 ? -13.378 2.228 22.615 1.00 97.44 285 LEU A N 1
ATOM 2163 C CA . LEU A 1 285 ? -11.949 2.468 22.738 1.00 97.44 285 LEU A CA 1
ATOM 2164 C C . LEU A 1 285 ? -11.601 2.539 24.225 1.00 97.44 285 LEU A C 1
ATOM 2166 O O . LEU A 1 285 ? -12.209 3.322 24.956 1.00 97.44 285 LEU A O 1
ATOM 2170 N N . GLU A 1 286 ? -10.641 1.737 24.665 1.00 97.25 286 GLU A N 1
ATOM 2171 C CA . GLU A 1 286 ? -10.120 1.776 26.033 1.00 97.25 286 GLU A CA 1
ATOM 2172 C C . GLU A 1 286 ? -8.658 2.211 26.005 1.00 97.25 286 GLU A C 1
ATOM 2174 O O . GLU A 1 286 ? -7.843 1.627 25.286 1.00 97.25 286 GLU A O 1
ATOM 2179 N N . GLN A 1 287 ? -8.341 3.247 26.774 1.00 95.94 287 GLN A N 1
ATOM 2180 C CA . GLN A 1 287 ? -7.000 3.809 26.872 1.00 95.94 287 GLN A CA 1
ATOM 2181 C C . GLN A 1 287 ? -6.729 4.198 28.322 1.00 95.94 287 GLN A C 1
ATOM 2183 O O . GLN A 1 287 ? -7.480 4.974 28.900 1.00 95.94 287 GLN A O 1
ATOM 2188 N N . GLU A 1 288 ? -5.679 3.630 28.917 1.00 93.31 288 GLU A N 1
ATOM 2189 C CA . GLU A 1 288 ? -5.272 3.896 30.308 1.00 93.31 288 GLU A CA 1
ATOM 2190 C C . GLU A 1 288 ? -6.403 3.732 31.353 1.00 93.31 288 GLU A C 1
ATOM 2192 O O . GLU A 1 288 ? -6.441 4.413 32.375 1.00 93.31 288 GLU A O 1
ATOM 2197 N N . GLY A 1 289 ? -7.347 2.815 31.105 1.00 93.12 289 GLY A N 1
ATOM 2198 C CA . GLY A 1 289 ? -8.523 2.578 31.955 1.00 93.12 289 GLY A CA 1
ATOM 2199 C C . GLY A 1 289 ? -9.698 3.534 31.709 1.00 93.12 289 GLY A C 1
ATOM 2200 O O . GLY A 1 289 ? -10.793 3.323 32.240 1.00 93.12 289 GLY A O 1
ATOM 2201 N N . GLU A 1 290 ? -9.516 4.551 30.868 1.00 95.81 290 GLU A N 1
ATOM 2202 C CA . GLU A 1 290 ? -10.593 5.408 30.384 1.00 95.81 290 GLU A CA 1
ATOM 2203 C C . GLU A 1 290 ? -11.341 4.728 29.234 1.00 95.81 290 GLU A C 1
ATOM 2205 O O . GLU A 1 290 ? -10.748 4.188 28.300 1.00 95.81 290 GLU A O 1
ATOM 2210 N N . ASN A 1 291 ? -12.672 4.789 29.293 1.00 96.31 291 ASN A N 1
ATOM 2211 C CA . ASN A 1 291 ? -13.552 4.187 28.299 1.00 96.31 291 ASN A CA 1
ATOM 2212 C C . ASN A 1 291 ? -14.194 5.270 27.434 1.00 96.31 291 ASN A C 1
ATOM 2214 O O . ASN A 1 291 ? -14.922 6.145 27.922 1.00 96.31 291 ASN A O 1
ATOM 2218 N N . TYR A 1 292 ? -13.969 5.160 26.133 1.00 97.81 292 TYR A N 1
ATOM 2219 C CA . TYR A 1 292 ? -14.543 6.017 25.113 1.00 97.81 292 TYR A CA 1
ATOM 2220 C C . TYR A 1 292 ? -15.446 5.190 24.215 1.00 97.81 292 TYR A C 1
ATOM 2222 O O . TYR A 1 292 ? -15.168 4.036 23.890 1.00 97.81 292 TYR A O 1
ATOM 2230 N N . ARG A 1 293 ? -16.539 5.799 23.774 1.00 97.88 293 ARG A N 1
ATOM 2231 C CA . ARG A 1 293 ? -17.484 5.165 22.866 1.00 97.88 293 ARG A CA 1
ATOM 2232 C C . ARG A 1 293 ? -17.853 6.131 21.757 1.00 97.88 293 ARG A C 1
ATOM 2234 O O . ARG A 1 293 ? -18.416 7.193 22.018 1.00 97.88 293 ARG A O 1
ATOM 2241 N N . LEU A 1 294 ? -17.530 5.767 20.522 1.00 97.88 294 LEU A N 1
ATOM 2242 C CA . LEU A 1 294 ? -17.895 6.530 19.337 1.00 97.88 294 LEU A CA 1
ATOM 2243 C C . LEU A 1 294 ? -19.077 5.860 18.653 1.00 97.88 294 LEU A C 1
ATOM 2245 O O . LEU A 1 294 ? -19.002 4.691 18.290 1.00 97.88 294 LEU A O 1
ATOM 2249 N N . LEU A 1 295 ? -20.150 6.618 18.449 1.00 97.94 295 LEU A N 1
ATOM 2250 C CA . LEU A 1 295 ? -21.313 6.194 17.682 1.00 97.94 295 LEU A CA 1
ATOM 2251 C C . LEU A 1 295 ? -21.312 6.934 16.349 1.00 97.94 295 LEU A C 1
ATOM 2253 O O . LEU A 1 295 ? -21.425 8.162 16.321 1.00 97.94 295 LEU A O 1
ATOM 2257 N N . LEU A 1 296 ? -21.199 6.190 15.255 1.00 97.31 296 LEU A N 1
ATOM 2258 C CA . LEU A 1 296 ? -21.220 6.710 13.897 1.00 97.31 296 LEU A CA 1
ATOM 2259 C C . LEU A 1 296 ? -22.579 6.376 13.289 1.00 97.31 296 LEU A C 1
ATOM 2261 O O . LEU A 1 296 ? -22.929 5.203 13.146 1.00 97.31 296 LEU A O 1
ATOM 2265 N N . ASP A 1 297 ? -23.336 7.410 12.930 1.00 96.88 297 ASP A N 1
ATOM 2266 C CA . ASP A 1 297 ? -24.670 7.314 12.339 1.00 96.88 297 ASP A CA 1
ATOM 2267 C C . ASP A 1 297 ? -24.629 7.807 10.884 1.00 96.88 297 ASP A C 1
ATOM 2269 O O . ASP A 1 297 ? -24.813 9.005 10.630 1.00 96.88 297 ASP A O 1
ATOM 2273 N N . PRO A 1 298 ? -24.374 6.916 9.904 1.00 86.94 298 PRO A N 1
ATOM 2274 C CA . PRO A 1 298 ? -24.296 7.302 8.499 1.00 86.94 298 PRO A CA 1
ATOM 2275 C C . PRO A 1 298 ? -25.610 7.876 7.961 1.00 86.94 298 PRO A C 1
ATOM 2277 O O . PRO A 1 298 ? -25.578 8.708 7.058 1.00 86.94 298 PRO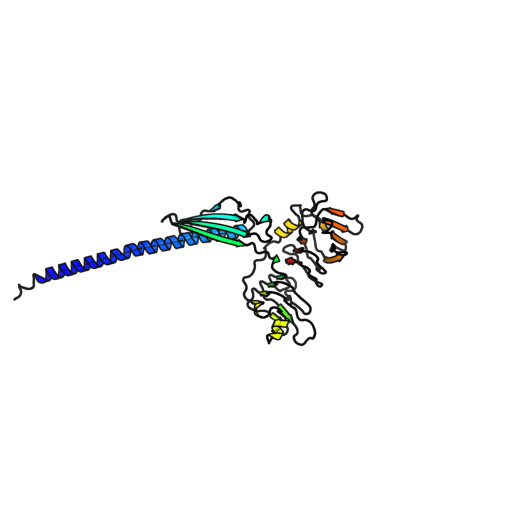 A O 1
ATOM 2280 N N . GLY A 1 299 ? -26.758 7.454 8.508 1.00 88.94 299 GLY A N 1
ATOM 2281 C CA . GLY A 1 299 ? -28.076 7.918 8.074 1.00 88.94 299 GLY A CA 1
ATOM 2282 C C . GLY A 1 299 ? -28.337 9.368 8.472 1.00 88.94 299 GLY A C 1
ATOM 2283 O O . GLY A 1 299 ? -28.843 10.150 7.667 1.00 88.94 299 GLY A O 1
ATOM 2284 N N . ALA A 1 300 ? -27.943 9.745 9.689 1.00 94.50 300 ALA A N 1
ATOM 2285 C CA . ALA A 1 300 ? -28.021 11.125 10.166 1.00 94.50 300 ALA A CA 1
ATOM 2286 C C . ALA A 1 300 ? -26.801 11.982 9.773 1.00 94.50 300 ALA A C 1
ATOM 2288 O O . ALA A 1 300 ? -26.837 13.202 9.937 1.00 94.50 300 ALA A O 1
ATOM 2289 N N . ASN A 1 301 ? -25.733 11.361 9.261 1.00 95.25 301 ASN A N 1
ATOM 2290 C CA . ASN A 1 301 ? -24.424 11.976 9.035 1.00 95.25 301 ASN A CA 1
ATOM 2291 C C . ASN A 1 301 ? -23.880 12.649 10.310 1.00 95.25 301 ASN A C 1
ATOM 2293 O O . ASN A 1 301 ? -23.495 13.823 10.298 1.00 95.25 301 ASN A O 1
ATOM 2297 N N . LEU A 1 302 ? -23.903 11.912 11.425 1.00 97.69 302 LEU A N 1
ATOM 2298 C CA . LEU A 1 302 ? -23.448 12.376 12.736 1.00 97.69 302 LEU A CA 1
ATOM 2299 C C . LEU A 1 302 ? -22.461 11.391 13.358 1.00 97.69 302 LEU A C 1
ATOM 2301 O O . LEU A 1 302 ? -22.596 10.176 13.210 1.00 97.69 302 LEU A O 1
ATOM 2305 N N . THR A 1 303 ? -21.529 11.931 14.137 1.00 98.19 303 THR A N 1
ATOM 2306 C CA . THR A 1 303 ? -20.619 11.155 14.983 1.00 98.19 303 THR A CA 1
ATOM 2307 C C . THR A 1 303 ? -20.714 11.664 16.410 1.00 98.19 303 THR A C 1
ATOM 2309 O O . THR A 1 303 ? -20.576 12.860 16.651 1.00 98.19 303 THR A O 1
ATOM 2312 N N . THR A 1 304 ? -20.960 10.771 17.362 1.00 98.31 304 THR A N 1
ATOM 2313 C CA . THR A 1 304 ? -21.066 11.119 18.784 1.00 98.31 304 THR A CA 1
ATOM 2314 C C . THR A 1 304 ? -19.937 10.466 19.560 1.00 98.31 304 THR A C 1
ATOM 2316 O O . THR A 1 304 ? -19.824 9.244 19.545 1.00 98.31 304 THR A O 1
ATOM 2319 N N . LEU A 1 305 ? -19.127 11.270 20.244 1.00 97.94 305 LEU A N 1
ATOM 2320 C CA . LEU A 1 305 ? -18.104 10.811 21.177 1.00 97.94 305 LEU A CA 1
ATOM 2321 C C . LEU A 1 305 ? -18.660 10.870 22.601 1.00 97.94 305 LEU A C 1
ATOM 2323 O O . LEU A 1 305 ? -19.082 11.929 23.076 1.00 97.94 305 LEU A O 1
ATOM 2327 N N . LEU A 1 306 ? -18.640 9.727 23.273 1.00 97.69 306 LEU A N 1
ATOM 2328 C CA . LEU A 1 306 ? -18.983 9.573 24.679 1.00 97.69 306 LEU A CA 1
ATOM 2329 C C . LEU A 1 306 ? -17.709 9.218 25.448 1.00 97.69 306 LEU A C 1
ATOM 2331 O O . LEU A 1 306 ? -17.054 8.233 25.116 1.00 97.69 306 LEU A O 1
ATOM 2335 N N . LYS A 1 307 ? -17.383 9.999 26.476 1.00 96.25 307 LYS A N 1
ATOM 2336 C CA . LYS A 1 307 ? -16.360 9.675 27.477 1.00 96.25 307 LYS A CA 1
ATOM 2337 C C . LYS A 1 307 ? -17.055 9.578 28.831 1.00 96.25 307 LYS A C 1
ATOM 2339 O O . LYS A 1 307 ? -17.941 10.385 29.116 1.00 96.25 307 LYS A O 1
ATOM 2344 N N . ALA A 1 308 ? -16.706 8.584 29.644 1.00 92.75 308 ALA A N 1
ATOM 2345 C CA . ALA A 1 308 ? -17.290 8.443 30.975 1.00 92.75 308 ALA A CA 1
ATOM 2346 C C . ALA A 1 308 ? -17.104 9.737 31.796 1.00 92.75 308 ALA A C 1
ATOM 2348 O O . ALA A 1 308 ? -16.015 10.292 31.853 1.00 92.75 308 ALA A O 1
ATOM 2349 N N . GLY A 1 309 ? -18.184 10.237 32.405 1.00 93.56 309 GLY A N 1
ATOM 2350 C CA . GLY A 1 309 ? -18.168 11.472 33.202 1.00 93.56 309 GLY A CA 1
ATOM 2351 C C . GLY A 1 309 ? -18.340 12.780 32.416 1.00 93.56 309 GLY A C 1
ATOM 2352 O O . GLY A 1 309 ? -18.736 13.779 33.015 1.00 93.56 309 GLY A O 1
ATOM 2353 N N . ASP A 1 310 ? -18.154 12.770 31.094 1.00 95.50 310 ASP A N 1
ATOM 2354 C CA . ASP A 1 310 ? -18.306 13.952 30.238 1.00 95.50 310 ASP A CA 1
ATOM 2355 C C . ASP A 1 310 ? -19.685 14.001 29.551 1.00 95.50 310 ASP A C 1
ATOM 2357 O O . ASP A 1 310 ? -20.285 12.963 29.247 1.00 95.50 310 ASP A O 1
ATOM 2361 N N . PRO A 1 311 ? -20.207 15.203 29.231 1.00 97.25 311 PRO A N 1
ATOM 2362 C CA . PRO A 1 311 ? -21.369 15.321 28.360 1.00 97.25 311 PRO A CA 1
ATOM 2363 C C . PRO A 1 311 ? -21.044 14.820 26.934 1.00 97.25 311 PRO A C 1
ATOM 2365 O O . PRO A 1 311 ? -19.935 15.054 26.442 1.00 97.25 311 PRO A O 1
ATOM 2368 N N . PRO A 1 312 ? -22.008 14.195 26.225 1.00 97.56 312 PRO A N 1
ATOM 2369 C CA . PRO A 1 312 ? -21.818 13.752 24.844 1.00 97.56 312 PRO A CA 1
ATOM 2370 C C . PRO A 1 312 ? -21.357 14.881 23.917 1.00 97.56 312 PRO A C 1
ATOM 2372 O O . PRO A 1 312 ? -21.982 15.945 23.864 1.00 97.56 312 PRO A O 1
ATOM 2375 N N . ARG A 1 313 ? -20.306 14.636 23.127 1.00 97.88 313 ARG A N 1
ATOM 2376 C CA . ARG A 1 313 ? -19.851 15.560 22.078 1.00 97.88 313 ARG A CA 1
ATOM 2377 C C . ARG A 1 313 ? -20.359 15.074 20.727 1.00 97.88 313 ARG A C 1
ATOM 2379 O O . ARG A 1 313 ? -20.057 13.956 20.321 1.00 97.88 313 ARG A O 1
ATOM 2386 N N . VAL A 1 314 ? -21.132 15.907 20.033 1.00 98.06 314 VAL A N 1
ATOM 2387 C CA . VAL A 1 314 ? -21.746 15.560 18.742 1.00 98.06 314 VAL A CA 1
ATOM 2388 C C . VAL A 1 314 ? -21.096 16.360 17.623 1.00 98.06 314 VAL A C 1
ATOM 2390 O O . VAL A 1 314 ? -21.062 17.591 17.660 1.00 98.06 314 VAL A O 1
ATOM 2393 N N . TYR A 1 315 ? -20.641 15.647 16.602 1.00 98.12 315 TYR A N 1
ATOM 2394 C CA . TYR A 1 315 ? -20.058 16.193 15.390 1.00 98.12 315 TYR A CA 1
ATOM 2395 C C . TYR A 1 315 ? -20.959 15.912 14.184 1.00 98.12 315 TYR A C 1
ATOM 2397 O O . TYR A 1 315 ? -21.628 14.880 14.104 1.00 98.12 315 TYR A O 1
ATOM 2405 N N . ARG A 1 316 ? -20.960 16.836 13.224 1.00 97.69 316 ARG A N 1
ATOM 2406 C CA . ARG A 1 316 ? -21.528 16.658 11.887 1.00 97.69 316 ARG A CA 1
ATOM 2407 C C . ARG A 1 316 ? -20.500 15.975 10.991 1.00 97.69 316 ARG A C 1
ATOM 2409 O O . ARG A 1 316 ? -19.362 16.430 10.915 1.00 97.69 316 ARG A O 1
ATOM 2416 N N . GLY A 1 317 ? -20.917 14.940 10.275 1.00 93.94 317 GLY A N 1
ATOM 2417 C CA . GLY A 1 317 ? -20.052 14.134 9.419 1.00 93.94 317 GLY A CA 1
ATOM 2418 C C . GLY A 1 317 ? -19.765 12.743 9.980 1.00 93.94 317 GLY A C 1
ATOM 2419 O O . GLY A 1 317 ? -20.042 12.442 11.144 1.00 93.94 317 GLY A O 1
ATOM 2420 N N . ILE A 1 318 ? -19.164 11.917 9.127 1.00 94.06 318 ILE A N 1
ATOM 2421 C CA . ILE A 1 318 ? -18.596 10.606 9.450 1.00 94.06 318 ILE A CA 1
ATOM 2422 C C . ILE A 1 318 ? -17.081 10.693 9.209 1.00 94.06 318 ILE A C 1
ATOM 2424 O O . ILE A 1 318 ? -16.687 11.300 8.208 1.00 94.06 318 ILE A O 1
ATOM 2428 N N . PRO A 1 319 ? -16.227 10.117 10.080 1.00 93.81 319 PRO A N 1
ATOM 2429 C CA . PRO A 1 319 ? -14.790 10.059 9.851 1.00 93.81 319 PRO A CA 1
ATOM 2430 C C . PRO A 1 319 ? -14.458 9.436 8.493 1.00 93.81 319 PRO A C 1
ATOM 2432 O O . PRO A 1 319 ? -15.187 8.579 7.991 1.00 93.81 319 PRO A O 1
ATOM 2435 N N . ASN A 1 320 ? -13.315 9.801 7.919 1.00 88.38 320 ASN A N 1
ATOM 2436 C CA . ASN A 1 320 ? -12.880 9.330 6.595 1.00 88.38 320 ASN A CA 1
ATOM 2437 C C . ASN A 1 320 ? -12.488 7.833 6.520 1.00 88.38 320 ASN A C 1
ATOM 2439 O O . ASN A 1 320 ? -11.937 7.388 5.513 1.00 88.38 320 ASN A O 1
ATOM 2443 N N . GLY A 1 321 ? -12.762 7.060 7.573 1.00 86.94 321 GLY A N 1
ATOM 2444 C CA . GLY A 1 321 ? -12.422 5.645 7.689 1.00 86.94 321 GLY A CA 1
ATOM 2445 C C . GLY A 1 321 ? -10.999 5.374 8.177 1.00 86.94 321 GLY A C 1
ATOM 2446 O O . GLY A 1 321 ? -10.671 4.212 8.388 1.00 86.94 321 GLY A O 1
ATOM 2447 N N . MET A 1 322 ? -10.157 6.389 8.388 1.00 91.19 322 MET A N 1
ATOM 2448 C CA . MET A 1 322 ? -8.828 6.199 8.975 1.00 91.19 322 MET A CA 1
ATOM 2449 C C . MET A 1 322 ? -8.908 6.184 10.502 1.00 91.19 322 MET A C 1
ATOM 2451 O O . MET A 1 322 ? -9.495 7.089 11.096 1.00 91.19 322 MET A O 1
ATOM 2455 N N . ILE A 1 323 ? -8.297 5.183 11.127 1.00 95.00 323 ILE A N 1
ATOM 2456 C CA . ILE A 1 323 ? -8.053 5.105 12.568 1.00 95.00 323 ILE A CA 1
ATOM 2457 C C . ILE A 1 323 ? -6.546 4.984 12.738 1.00 95.00 323 ILE A C 1
ATOM 2459 O O . ILE A 1 323 ? -5.958 4.003 12.291 1.00 95.00 323 ILE A O 1
ATOM 2463 N N . TYR A 1 324 ? -5.928 5.990 13.340 1.00 94.81 324 TYR A N 1
ATOM 2464 C CA . TYR A 1 324 ? -4.485 6.034 13.532 1.00 94.81 324 TYR A CA 1
ATOM 2465 C C . TYR A 1 324 ? -4.164 6.108 15.018 1.00 94.81 324 TYR A C 1
ATOM 2467 O O . TYR A 1 324 ? -4.658 7.017 15.684 1.00 94.81 324 TYR A O 1
ATOM 2475 N N . SER A 1 325 ? -3.335 5.196 15.519 1.00 96.06 325 SER A N 1
ATOM 2476 C CA . SER A 1 325 ? -2.754 5.272 16.862 1.00 96.06 325 SER A CA 1
ATOM 2477 C C . SER A 1 325 ? -1.260 5.586 16.783 1.00 96.06 325 SER A C 1
ATOM 2479 O O . SER A 1 325 ? -0.561 5.069 15.919 1.00 96.06 325 SER A O 1
ATOM 2481 N N . THR A 1 326 ? -0.746 6.447 17.661 1.00 95.75 326 THR A N 1
ATOM 2482 C CA . THR A 1 326 ? 0.710 6.650 17.775 1.00 95.75 326 THR A CA 1
ATOM 2483 C C . THR A 1 326 ? 1.404 5.551 18.580 1.00 95.75 326 THR A C 1
ATOM 2485 O O . THR A 1 326 ? 2.627 5.514 18.592 1.00 95.75 326 THR A O 1
ATOM 2488 N N . GLY A 1 327 ? 0.642 4.727 19.301 1.00 93.81 327 GLY A N 1
ATOM 2489 C CA . GLY A 1 327 ? 1.140 3.622 20.115 1.00 93.81 327 GLY A CA 1
ATOM 2490 C C . GLY A 1 327 ? 0.684 2.266 19.580 1.00 93.81 327 GLY A C 1
ATOM 2491 O O . GLY A 1 327 ? 0.381 2.114 18.392 1.00 93.81 327 GLY A O 1
ATOM 2492 N N . ASP A 1 328 ? 0.619 1.285 20.472 1.00 92.00 328 ASP A N 1
ATOM 2493 C CA . ASP A 1 328 ? 0.110 -0.053 20.191 1.00 92.00 328 ASP A CA 1
ATOM 2494 C C . ASP A 1 328 ? -1.426 -0.077 20.197 1.00 92.00 328 ASP A C 1
ATOM 2496 O O . ASP A 1 328 ? -2.087 0.341 21.149 1.00 92.00 328 ASP A O 1
ATOM 2500 N N . VAL A 1 329 ? -2.021 -0.687 19.173 1.00 92.94 329 VAL A N 1
ATOM 2501 C CA . VAL A 1 329 ? -3.384 -1.217 19.248 1.00 92.94 329 VAL A CA 1
ATOM 2502 C C . VAL A 1 329 ? -3.307 -2.603 19.890 1.00 92.94 329 VAL A C 1
ATOM 2504 O O . VAL A 1 329 ? -3.116 -3.616 19.216 1.00 92.94 329 VAL A O 1
ATOM 2507 N N . THR A 1 330 ? -3.439 -2.652 21.213 1.00 90.44 330 THR A N 1
ATOM 2508 C CA . THR A 1 330 ? -3.218 -3.857 22.039 1.00 90.44 330 THR A CA 1
ATOM 2509 C C . THR A 1 330 ? -4.294 -4.927 21.877 1.00 90.44 330 THR A C 1
ATOM 2511 O O . THR A 1 330 ? -4.086 -6.090 22.223 1.00 90.44 330 THR A O 1
ATOM 2514 N N . SER A 1 331 ? -5.450 -4.547 21.340 1.00 88.38 331 SER A N 1
ATOM 2515 C CA . SER A 1 331 ? -6.541 -5.456 21.022 1.00 88.38 331 SER A CA 1
ATOM 2516 C C . SER A 1 331 ? -7.413 -4.846 19.933 1.00 88.38 331 SER A C 1
ATOM 2518 O O . SER A 1 331 ? -7.870 -3.714 20.070 1.00 88.38 331 SER A O 1
ATOM 2520 N N . LEU A 1 332 ? -7.673 -5.608 18.875 1.00 89.06 332 LEU A N 1
ATOM 2521 C CA . LEU A 1 332 ? -8.569 -5.264 17.778 1.00 89.06 332 LEU A CA 1
ATOM 2522 C C . LEU A 1 332 ? -9.550 -6.418 17.551 1.00 89.06 332 LEU A C 1
ATOM 2524 O O . LEU A 1 332 ? -9.126 -7.555 17.352 1.00 89.06 332 LEU A O 1
ATOM 2528 N N . GLY A 1 333 ? -10.854 -6.140 17.560 1.00 85.12 333 GLY A N 1
ATOM 2529 C CA . GLY A 1 333 ? -11.872 -7.179 17.371 1.00 85.12 333 GLY A CA 1
ATOM 2530 C C . GLY A 1 333 ? -13.290 -6.647 17.171 1.00 85.12 333 GLY A C 1
ATOM 2531 O O . GLY A 1 333 ? -13.538 -5.450 17.327 1.00 85.12 333 GLY A O 1
ATOM 2532 N N . GLY A 1 334 ? -14.234 -7.540 16.856 1.00 89.75 334 GLY A N 1
ATOM 2533 C CA . GLY A 1 334 ? -15.670 -7.246 16.815 1.00 89.75 334 GLY A CA 1
ATOM 2534 C C . GLY A 1 334 ? -16.282 -7.152 15.411 1.00 89.75 334 GLY A C 1
ATOM 2535 O O . GLY A 1 334 ? -15.728 -7.669 14.442 1.00 89.75 334 GLY A O 1
ATOM 2536 N N . THR A 1 335 ? -17.457 -6.521 15.296 1.00 81.62 335 THR A N 1
ATOM 2537 C CA . THR A 1 335 ? -18.234 -6.462 14.040 1.00 81.62 335 THR A CA 1
ATOM 2538 C C . THR A 1 335 ? -18.103 -5.103 13.371 1.00 81.62 335 THR A C 1
ATOM 2540 O O . THR A 1 335 ? -18.464 -4.079 13.951 1.00 81.62 335 THR A O 1
ATOM 2543 N N . VAL A 1 336 ? -17.634 -5.092 12.120 1.00 83.31 336 VAL A N 1
ATOM 2544 C CA . VAL A 1 336 ? -17.389 -3.850 11.375 1.00 83.31 336 VAL A CA 1
ATOM 2545 C C . VAL A 1 336 ? -18.421 -3.635 10.271 1.00 83.31 336 VAL A C 1
ATOM 2547 O O . VAL A 1 336 ? -18.477 -4.391 9.304 1.00 83.31 336 VAL A O 1
ATOM 2550 N N . MET A 1 337 ? -19.171 -2.542 10.370 1.00 79.88 337 MET A N 1
ATOM 2551 C CA . MET A 1 337 ? -20.077 -1.970 9.380 1.00 79.88 337 MET A CA 1
ATOM 2552 C C . MET A 1 337 ? -19.450 -0.727 8.730 1.00 79.88 337 MET A C 1
ATOM 2554 O O . MET A 1 337 ? -19.483 0.378 9.265 1.00 79.88 337 MET A O 1
ATOM 2558 N N . GLY A 1 338 ? -18.911 -0.894 7.525 1.00 73.12 338 GLY A N 1
ATOM 2559 C CA . GLY A 1 338 ? -18.277 0.189 6.770 1.00 73.12 338 GLY A CA 1
ATOM 2560 C C . GLY A 1 338 ? -16.894 -0.209 6.279 1.00 73.12 338 GLY A C 1
ATOM 2561 O O . GLY A 1 338 ? -16.601 -1.395 6.180 1.00 73.12 338 GLY A O 1
ATOM 2562 N N . ARG A 1 339 ? -16.066 0.783 5.935 1.00 73.12 339 ARG A N 1
ATOM 2563 C CA . ARG A 1 339 ? -14.672 0.593 5.514 1.00 73.12 339 ARG A CA 1
ATOM 2564 C C . ARG A 1 339 ? -13.767 1.395 6.433 1.00 73.12 339 ARG A C 1
ATOM 2566 O O . ARG A 1 339 ? -13.777 2.620 6.361 1.00 73.12 339 ARG A O 1
ATOM 2573 N N . TYR A 1 340 ? -12.984 0.692 7.241 1.00 82.19 340 TYR A N 1
ATOM 2574 C CA . TYR A 1 340 ? -11.983 1.292 8.115 1.00 82.19 340 TYR A CA 1
ATOM 2575 C C . TYR A 1 340 ? -10.596 0.811 7.722 1.00 82.19 340 TYR A C 1
ATOM 2577 O O . TYR A 1 340 ? -10.453 -0.306 7.229 1.00 82.19 340 TYR A O 1
ATOM 2585 N N . THR A 1 341 ? -9.612 1.681 7.902 1.00 83.00 341 THR A N 1
ATOM 2586 C CA . THR A 1 341 ? -8.185 1.375 7.862 1.00 83.00 341 THR A CA 1
ATOM 2587 C C . THR A 1 341 ? -7.640 1.699 9.240 1.00 83.00 341 THR A C 1
ATOM 2589 O O . THR A 1 341 ? -7.731 2.850 9.663 1.00 83.00 341 THR A O 1
ATOM 2592 N N . VAL A 1 342 ? -7.144 0.686 9.945 1.00 87.94 342 VAL A N 1
ATOM 2593 C CA . VAL A 1 342 ? -6.485 0.852 11.246 1.00 87.94 342 VAL A CA 1
ATOM 2594 C C . VAL A 1 342 ? -4.982 0.796 11.025 1.00 87.94 342 VAL A C 1
ATOM 2596 O O . VAL A 1 342 ? -4.510 -0.152 10.395 1.00 87.94 342 VAL A O 1
ATOM 2599 N N . CYS A 1 343 ? -4.272 1.809 11.513 1.00 87.69 343 CYS A N 1
ATOM 2600 C CA . CYS A 1 343 ? -2.824 1.948 11.420 1.00 87.69 343 CYS A CA 1
ATOM 2601 C C . CYS A 1 343 ? -2.239 2.399 12.754 1.00 87.69 343 CYS A C 1
ATOM 2603 O O . CYS A 1 343 ? -2.891 3.110 13.523 1.00 87.69 343 CYS A O 1
ATOM 2605 N N . THR A 1 344 ? -0.988 2.034 12.977 1.00 90.75 344 THR A N 1
ATOM 2606 C CA . THR A 1 344 ? -0.163 2.511 14.085 1.00 90.75 344 THR A CA 1
ATOM 2607 C C . THR A 1 344 ? 1.011 3.331 13.554 1.00 90.75 344 THR A C 1
ATOM 2609 O O . THR A 1 344 ? 1.219 3.419 12.338 1.00 90.75 344 THR A O 1
ATOM 2612 N N . ASP A 1 345 ? 1.779 3.965 14.438 1.00 87.69 345 ASP A N 1
ATOM 2613 C CA . ASP A 1 345 ? 3.087 4.504 14.055 1.00 87.69 345 ASP A CA 1
ATOM 2614 C C . ASP A 1 345 ? 4.030 3.376 13.610 1.00 87.69 345 ASP A C 1
ATOM 2616 O O . ASP A 1 345 ? 3.764 2.206 13.873 1.00 87.69 345 ASP A O 1
ATOM 2620 N N . SER A 1 346 ? 5.143 3.702 12.950 1.00 73.12 346 SER A N 1
ATOM 2621 C CA . SER A 1 346 ? 6.078 2.696 12.416 1.00 73.12 346 SER A CA 1
ATOM 2622 C C . SER A 1 346 ? 6.681 1.769 13.478 1.00 73.12 346 SER A C 1
ATOM 2624 O O . SER A 1 346 ? 7.244 0.733 13.137 1.00 73.12 346 SER A O 1
ATOM 2626 N N . GLU A 1 347 ? 6.601 2.162 14.750 1.00 76.88 347 GLU A N 1
ATOM 2627 C CA . GLU A 1 347 ? 7.032 1.361 15.900 1.00 76.88 347 GLU A CA 1
ATOM 2628 C C . GLU A 1 347 ? 5.863 0.681 16.628 1.00 76.88 347 GLU A C 1
ATOM 2630 O O . GLU A 1 347 ? 6.091 -0.264 17.381 1.00 76.88 347 GLU A O 1
ATOM 2635 N N . GLY A 1 348 ? 4.629 1.145 16.411 1.00 76.88 348 GLY A N 1
ATOM 2636 C CA . GLY A 1 348 ? 3.442 0.624 17.078 1.00 76.88 348 GLY A CA 1
ATOM 2637 C C . GLY A 1 348 ? 2.908 -0.632 16.396 1.00 76.88 348 GLY A C 1
ATOM 2638 O O . GLY A 1 348 ? 3.059 -0.830 15.189 1.00 76.88 348 GLY A O 1
ATOM 2639 N N . ARG A 1 349 ? 2.240 -1.485 17.166 1.00 76.56 349 ARG A N 1
ATOM 2640 C CA . ARG A 1 349 ? 1.721 -2.786 16.726 1.00 76.56 349 ARG A CA 1
ATOM 2641 C C . ARG A 1 349 ? 0.200 -2.831 16.738 1.00 76.56 349 ARG A C 1
ATOM 2643 O O . ARG A 1 349 ? -0.434 -2.297 17.637 1.00 76.56 349 ARG A O 1
ATOM 2650 N N . VAL A 1 350 ? -0.391 -3.596 15.819 1.00 80.06 350 VAL A N 1
ATOM 2651 C CA . VAL A 1 350 ? -1.809 -3.980 15.882 1.00 80.06 350 VAL A CA 1
ATOM 2652 C C . VAL A 1 350 ? -1.951 -5.453 16.263 1.00 80.06 350 VAL A C 1
ATOM 2654 O O . VAL A 1 350 ? -1.563 -6.338 15.504 1.00 80.06 350 VAL A O 1
ATOM 2657 N N . VAL A 1 351 ? -2.530 -5.727 17.432 1.00 75.31 351 VAL A N 1
ATOM 2658 C CA . VAL A 1 351 ? -2.828 -7.083 17.913 1.00 75.31 351 VAL A CA 1
ATOM 2659 C C . VAL A 1 351 ? -4.310 -7.381 17.714 1.00 75.31 351 VAL A C 1
ATOM 2661 O O . VAL A 1 351 ? -5.172 -6.756 18.326 1.00 75.31 351 VAL A O 1
ATOM 2664 N N . VAL A 1 352 ? -4.625 -8.371 16.881 1.00 74.25 352 VAL A N 1
ATOM 2665 C CA . VAL A 1 352 ? -5.996 -8.879 16.713 1.00 74.25 352 VAL A CA 1
ATOM 2666 C C . VAL A 1 352 ? -6.230 -9.988 17.739 1.00 74.25 352 VAL A C 1
ATOM 2668 O O . VAL A 1 352 ? -5.570 -11.023 17.691 1.00 74.25 352 VAL A O 1
ATOM 2671 N N . THR A 1 353 ? -7.129 -9.762 18.697 1.00 69.06 353 THR A N 1
ATOM 2672 C CA . THR A 1 353 ? -7.345 -10.648 19.864 1.00 69.06 353 THR A CA 1
ATOM 2673 C C . THR A 1 353 ? -8.654 -11.433 19.800 1.00 69.06 353 THR A C 1
ATOM 2675 O O . THR A 1 353 ? -8.804 -12.429 20.505 1.00 69.06 353 THR A O 1
ATOM 2678 N N . ASP A 1 354 ? -9.597 -10.997 18.967 1.00 67.94 354 ASP A N 1
ATOM 2679 C CA . ASP A 1 354 ? -10.920 -11.597 18.794 1.00 67.94 354 ASP A CA 1
ATOM 2680 C C . ASP A 1 354 ? -11.268 -11.648 17.296 1.00 67.94 354 ASP A C 1
ATOM 2682 O O . ASP A 1 354 ? -10.580 -11.061 16.457 1.00 67.94 354 ASP A O 1
ATOM 2686 N N . HIS A 1 355 ? -12.348 -12.339 16.944 1.00 64.50 355 HIS A N 1
ATOM 2687 C CA . HIS A 1 355 ? -12.815 -12.423 15.566 1.00 64.50 355 HIS A CA 1
ATOM 2688 C C . HIS A 1 355 ? -13.197 -11.024 15.065 1.00 64.50 355 HIS A C 1
ATOM 2690 O O . HIS A 1 355 ? -14.069 -10.352 15.623 1.00 64.50 355 HIS A O 1
ATOM 2696 N N . LEU A 1 356 ? -12.556 -10.587 13.983 1.00 59.50 356 LEU A N 1
ATOM 2697 C CA . LEU A 1 356 ? -13.027 -9.467 13.177 1.00 59.50 356 LEU A CA 1
ATOM 2698 C C . LEU A 1 356 ? -14.079 -10.006 12.207 1.00 59.50 356 LEU A C 1
ATOM 2700 O O . LEU A 1 356 ? -13.751 -10.618 11.193 1.00 59.50 356 LEU A O 1
ATOM 2704 N N . ILE A 1 357 ? -15.356 -9.790 12.519 1.00 52.53 357 ILE A N 1
ATOM 2705 C CA . ILE A 1 357 ? -16.456 -10.136 11.617 1.00 52.53 357 ILE A CA 1
ATOM 2706 C C . ILE A 1 357 ? -16.594 -8.986 10.621 1.00 52.53 357 ILE A C 1
ATOM 2708 O O . ILE A 1 357 ? -17.162 -7.924 10.904 1.00 52.53 357 ILE A O 1
ATOM 2712 N N . LEU A 1 358 ? -15.987 -9.184 9.453 1.00 46.03 358 LEU A N 1
ATOM 2713 C CA . LEU A 1 358 ? -15.838 -8.159 8.431 1.00 46.03 358 LEU A CA 1
ATOM 2714 C C . LEU A 1 358 ? -17.050 -8.148 7.496 1.00 46.03 358 LEU A C 1
ATOM 2716 O O . LEU A 1 358 ? -17.185 -9.016 6.641 1.00 46.03 358 LEU A O 1
ATOM 2720 N N . LEU A 1 359 ? -17.872 -7.094 7.560 1.00 43.75 359 LEU A N 1
ATOM 2721 C CA . LEU A 1 359 ? -18.729 -6.741 6.421 1.00 43.75 359 LEU A CA 1
ATOM 2722 C C . LEU A 1 359 ? -17.987 -5.880 5.379 1.00 43.75 359 LEU A C 1
ATOM 2724 O O . LEU A 1 359 ? -18.568 -5.678 4.314 1.00 43.75 359 LEU A O 1
ATOM 2728 N N . ARG A 1 360 ? -16.750 -5.387 5.669 1.00 36.00 360 ARG A N 1
ATOM 2729 C CA . ARG A 1 360 ? -15.691 -4.836 4.755 1.00 36.00 360 ARG A CA 1
ATOM 2730 C C . ARG A 1 360 ? -14.618 -3.954 5.475 1.00 36.00 360 ARG A C 1
ATOM 2732 O O . ARG A 1 360 ? -14.453 -2.792 5.112 1.00 36.00 360 ARG A O 1
ATOM 2739 N N . ALA A 1 361 ? -13.839 -4.441 6.448 1.00 32.03 361 ALA A N 1
ATOM 2740 C CA . ALA A 1 361 ? -12.750 -3.641 7.077 1.00 32.03 361 ALA A CA 1
ATOM 2741 C C . ALA A 1 361 ? -11.334 -4.031 6.614 1.00 32.03 361 ALA A C 1
ATOM 2743 O O . ALA A 1 361 ? -11.166 -5.074 5.987 1.00 32.03 361 ALA A O 1
ATOM 2744 N N . LYS A 1 362 ? -10.340 -3.170 6.886 1.00 43.56 362 LYS A N 1
ATOM 2745 C CA . LYS A 1 362 ? -8.935 -3.318 6.469 1.00 43.56 362 LYS A CA 1
ATOM 2746 C C . LYS A 1 362 ? -7.989 -2.929 7.606 1.00 43.56 362 LYS A C 1
ATOM 2748 O O . LYS A 1 362 ? -8.235 -1.954 8.315 1.00 43.56 362 LYS A O 1
ATOM 2753 N N . VAL A 1 363 ? -6.903 -3.676 7.761 1.00 45.22 363 VAL A N 1
ATOM 2754 C CA . VAL A 1 363 ? -5.855 -3.428 8.761 1.00 45.22 363 VAL A CA 1
ATOM 2755 C C . VAL A 1 363 ? -4.539 -3.275 8.010 1.00 45.22 363 VAL A C 1
ATOM 2757 O O . VAL A 1 363 ? -4.220 -4.128 7.184 1.00 45.22 363 VAL A O 1
ATOM 2760 N N . CYS A 1 364 ? -3.806 -2.193 8.259 1.00 47.31 364 CYS A N 1
ATOM 2761 C CA . CYS A 1 364 ? -2.465 -2.000 7.714 1.00 47.31 364 CYS A CA 1
ATOM 2762 C C . CYS A 1 364 ? -1.503 -1.922 8.899 1.00 47.31 364 CYS A C 1
ATOM 2764 O O . CYS A 1 364 ? -1.644 -1.023 9.728 1.00 47.31 364 CYS A O 1
ATOM 2766 N N . MET A 1 365 ? -0.585 -2.885 8.971 1.00 43.34 365 MET A N 1
ATOM 2767 C CA . MET A 1 365 ? 0.540 -2.880 9.906 1.00 43.34 365 MET A CA 1
ATOM 2768 C C . MET A 1 365 ? 1.692 -2.075 9.317 1.00 43.34 365 MET A C 1
ATOM 2770 O O . MET A 1 365 ? 1.954 -2.258 8.103 1.00 43.34 365 MET A O 1
#

Solvent-accessible surface area (backbone atoms only — not comparable to full-atom values): 19459 Å² total; per-residue (Å²): 138,85,78,79,69,68,65,56,56,57,54,54,51,51,51,52,49,52,51,50,50,52,52,51,52,54,51,52,65,51,50,55,58,50,51,55,47,54,50,50,52,50,45,51,53,51,9,44,51,38,8,50,52,26,42,53,54,50,49,54,38,57,74,67,67,49,84,66,58,66,83,54,70,50,75,45,79,46,63,95,84,53,84,73,68,41,35,24,36,28,33,51,37,66,47,90,58,32,90,79,40,94,55,42,40,35,40,39,40,8,36,2,35,27,67,79,72,80,37,73,33,75,45,77,47,78,47,65,52,82,56,78,81,67,31,50,38,61,42,68,55,45,46,39,89,86,78,67,46,71,46,60,48,37,61,73,41,72,44,81,44,26,34,40,28,38,24,47,50,33,41,35,46,54,93,86,51,96,57,56,38,29,33,33,55,36,44,34,37,18,27,24,83,55,70,48,46,34,87,55,70,69,88,48,73,66,55,41,31,56,35,28,62,62,30,82,84,26,57,41,62,54,37,80,64,72,82,71,73,96,56,45,58,66,53,47,44,48,6,31,51,82,53,81,80,74,94,60,75,46,81,44,68,32,50,66,84,49,35,57,66,12,9,38,29,30,40,43,51,32,32,43,38,34,33,71,55,98,91,22,34,30,40,42,36,39,40,97,87,45,54,34,38,38,43,36,33,79,90,80,36,27,28,34,44,37,41,81,95,52,80,75,45,72,30,43,35,68,60,76,29,34,35,26,25,62,19,33,32,74,26,35,27,34,36,40,73,55,62,40,40,41,36,36,31,88,86,30,47,77,36,74,76,49,70,67,49,65,78,48,54,38,60,49,121

Radius of gyration: 33.11 Å; Cα contacts (8 Å, |Δi|>4): 766; chains: 1; bounding box: 92×59×111 Å

Secondary structure (DSSP, 8-state):
--STTHHHHHHHHHHHHHHHHHHHHHHHHHHHHHHHHHHHHHHHHHHHHHHHHHHHHHHHHHHTT----TTS-EEEEPPTTSSS-EEEEEEEEE-TTTTT-SS-EEEEEEEEEETTTTEEEEEEEEEE---GGG-SEEES-SB-TTT-PBP-B-TT-EE-S-EEESS--EEE--TT-SSPPPEE-S-EEESSS--EEES----SHHHHHHHBTT-GGGEE-SPPPPPPPS-SHHHHHHHHTTPPPPSSSEEE--EETTEE-S-EEEES-EEEEEEEETTEEEEEEEETTEEEEEEEETTTTEEEEEETTSPPEEEES---SEEEESS-EEEEEEEE-S--EEEE-TT--EEEEEEEEESS-EE--

Sequence (365 aa):
MRRANRGSALLHSLLLLGALLAVTAATLAVVVPERHFVQRERAQRASFHLAWSGLEGGLYALEKGKPFPLADAVTRAWPADAPPDGTYEVSVSSDPDNERKPVKLFRLTSTGILSAPRVSRTLTAVVIQENFAQFSYFSDSETSPETGERAWWRKEEEVDGPVHTNGALNIAWDPDSSNRTPIFSDKVTSGANDIRYYPRPPGNSGEFRGIFSSGPGSLVLGANPVSFPGTNENQKQAALAGTTEPDEDGIVLPANGTTLTGGIFIKGDVTVRFDVEDGKQVLSLEQEGENYRLLLDPGANLTTLLKAGDPPRVYRGIPNGMIYSTGDVTSLGGTVMGRYTVCTDSEGRVVVTDHLILLRAKVCM